Protein AF-A0A967BF28-F1 (afdb_monomer_lite)

Foldseek 3Di:
DDDDDDDPVVVVVVVVVVVLLVLLVVLLCLLQVVVVPCVPDDPVQVVCLQVFHHPDDPVVQVVRQVSQVVVPWHRFTGHDPTDGDPSSVVSSVCVVVVVVVVSVVSSVVVVVVVVVVVVVVVVVLVVVPDPVVLLVVLVVQLVDPPDDPPPDDSLDLLNSLLSNVVVLCVSPVDDDCVVVSLVNSCVSPPDDDPVVSVVSNVSSVVVCCVVPPD

Radius of gyration: 28.31 Å; chains: 1; bounding box: 73×54×74 Å

Organism: NCBI:txid2716691

pLDDT: mean 85.46, std 13.04, range [39.09, 97.5]

Sequence (214 aa):
MEKNEKPKASASRKGEGEALQHLGRELHAALFPEEYDHVYDSVSEAKDRQRGINPMKAEHVEKTNTLRAQLGFTPFNVGPDAHNDDTYGWVKEKLRQGEEAELREIMAIRAHEALEAEHRREQARQQLQTPSWLDQKIDDMLLGEKFIYRGQGRSDPQVIAFRILGELFNVNRSGDNEPEFFRQIRRLLPGRSEAEYQALHRHAMNEWMEVYGY

Secondary structure (DSSP, 8-state):
-------THHHHHHHHHHHHHHHHHHHHHHH-GGGTGGGG--HHHHHHHHTT---S-HHHHHHHHHHHHHTTPPPP--STT-----HHHHHHHHHHTTTHHHHHHHHHHHHHHHHHHHHHHHHHHHHH--HHHHHHHHHHHHHSSS---TT--TT-HHHHHHHHHHHHHHH-SSS--HHHHHHHHHHHSTT--HHHHHHHHHHHHHHHHHHH--

Structure (mmCIF, N/CA/C/O backbone):
data_AF-A0A967BF28-F1
#
_entry.id   AF-A0A967BF28-F1
#
loop_
_atom_site.group_PDB
_atom_site.id
_atom_site.type_symbol
_atom_site.label_atom_id
_atom_site.label_alt_id
_atom_site.label_comp_id
_atom_site.label_asym_id
_atom_site.label_entity_id
_atom_site.label_seq_id
_atom_site.pdbx_PDB_ins_code
_atom_site.Cartn_x
_atom_site.Cartn_y
_atom_site.Cartn_z
_atom_site.occupancy
_atom_site.B_iso_or_equiv
_atom_site.auth_seq_id
_atom_site.auth_comp_id
_atom_site.auth_asym_id
_atom_site.auth_atom_id
_atom_site.pdbx_PDB_model_num
ATOM 1 N N . MET A 1 1 ? -43.948 39.807 37.458 1.00 39.09 1 MET A N 1
ATOM 2 C CA . MET A 1 1 ? -43.120 39.501 36.271 1.00 39.09 1 MET A CA 1
ATOM 3 C C . MET A 1 1 ? -41.991 38.587 36.723 1.00 39.09 1 MET A C 1
ATOM 5 O O . MET A 1 1 ? -40.969 39.077 37.182 1.00 39.09 1 MET A O 1
ATOM 9 N N . GLU A 1 2 ? -42.208 37.274 36.679 1.00 40.38 2 GLU A N 1
ATOM 10 C CA . GLU A 1 2 ? -41.143 36.285 36.885 1.00 40.38 2 GLU A CA 1
ATOM 11 C C . GLU A 1 2 ? -40.304 36.204 35.609 1.00 40.38 2 GLU A C 1
ATOM 13 O O . GLU A 1 2 ? -40.810 35.865 34.539 1.00 40.38 2 GLU A O 1
ATOM 18 N N . LYS A 1 3 ? -39.024 36.573 35.703 1.00 44.88 3 LYS A N 1
ATOM 19 C CA . LYS A 1 3 ? -38.059 36.334 34.632 1.00 44.88 3 LYS A CA 1
ATOM 20 C C . LYS A 1 3 ? -37.592 34.887 34.734 1.00 44.88 3 LYS A C 1
ATOM 22 O O . LYS A 1 3 ? -36.900 34.507 35.671 1.00 44.88 3 LYS A O 1
ATOM 27 N N . ASN A 1 4 ? -38.025 34.105 33.757 1.00 44.50 4 ASN A N 1
ATOM 28 C CA . ASN A 1 4 ? -37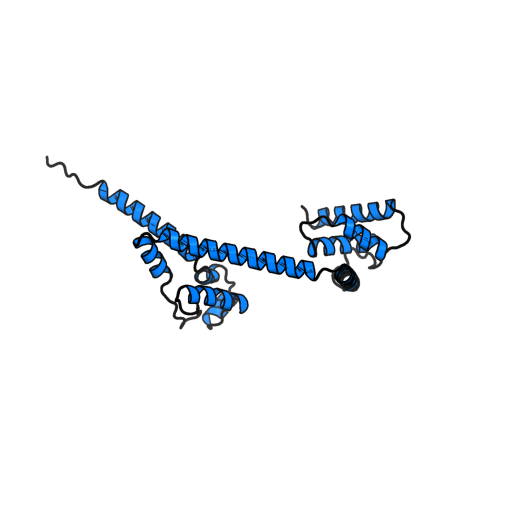.686 32.707 33.567 1.00 44.50 4 ASN A CA 1
ATOM 29 C C . ASN A 1 4 ? -36.253 32.621 33.006 1.00 44.50 4 ASN A C 1
ATOM 31 O O . ASN A 1 4 ? -36.037 32.813 31.811 1.00 44.50 4 ASN A O 1
ATOM 35 N N . GLU A 1 5 ? -35.259 32.387 33.862 1.00 59.88 5 GLU A N 1
ATOM 36 C CA . GLU A 1 5 ? -33.888 32.083 33.439 1.00 59.88 5 GLU A CA 1
ATOM 37 C C . GLU A 1 5 ? -33.630 30.574 33.516 1.00 59.88 5 GLU A C 1
ATOM 39 O O . GLU A 1 5 ? -33.524 30.012 34.602 1.00 59.88 5 GLU A O 1
ATOM 44 N N . LYS A 1 6 ? -33.485 29.922 32.352 1.00 56.72 6 LYS A N 1
ATOM 45 C CA . LYS A 1 6 ? -32.733 28.667 32.129 1.00 56.72 6 LYS A CA 1
ATOM 46 C C . LYS A 1 6 ? -32.494 28.469 30.613 1.00 56.72 6 LYS A C 1
ATOM 48 O O . LYS A 1 6 ? -33.384 28.797 29.838 1.00 56.72 6 LYS A O 1
ATOM 53 N N . PRO A 1 7 ? -31.420 27.779 30.162 1.00 53.44 7 PRO A N 1
ATOM 54 C CA . PRO A 1 7 ? -30.041 27.804 30.666 1.00 53.44 7 PRO A CA 1
ATOM 55 C C . PRO A 1 7 ? -28.965 27.783 29.539 1.00 53.44 7 PRO A C 1
ATOM 57 O O . PRO A 1 7 ? -28.967 26.910 28.667 1.00 53.44 7 PRO A O 1
ATOM 60 N N . LYS A 1 8 ? -27.932 28.636 29.648 1.00 53.00 8 LYS A N 1
ATOM 61 C CA . LYS A 1 8 ? -26.701 28.613 28.812 1.00 53.00 8 LYS A CA 1
ATOM 62 C C . LYS A 1 8 ? -25.903 27.292 28.887 1.00 53.00 8 LYS A C 1
ATOM 64 O O . LYS A 1 8 ? -25.142 26.983 27.980 1.00 53.00 8 LYS A O 1
ATOM 69 N N . ALA A 1 9 ? -26.101 26.488 29.935 1.00 50.19 9 ALA A N 1
ATOM 70 C CA . ALA A 1 9 ? -25.380 25.230 30.166 1.00 50.19 9 ALA A CA 1
ATOM 71 C C . ALA A 1 9 ? -25.768 24.076 29.215 1.00 50.19 9 ALA A C 1
ATOM 73 O O . ALA A 1 9 ? -25.026 23.104 29.095 1.00 50.19 9 ALA A O 1
ATOM 74 N N . SER A 1 10 ? -26.922 24.159 28.542 1.00 50.59 10 SER A N 1
ATOM 75 C CA . SER A 1 10 ? -27.400 23.094 27.643 1.00 50.59 10 SER A CA 1
ATOM 76 C C . SER A 1 10 ? -26.709 23.093 26.271 1.00 50.59 10 SER A C 1
ATOM 78 O O . SER A 1 10 ? -26.540 22.033 25.677 1.00 50.59 10 SER A O 1
ATOM 80 N N . ALA A 1 11 ? -26.255 24.257 25.793 1.00 55.31 11 ALA A N 1
ATOM 81 C CA . ALA A 1 11 ? -25.610 24.399 24.488 1.00 55.31 11 ALA A CA 1
ATOM 82 C C . ALA A 1 11 ? -24.137 23.939 24.491 1.00 55.31 11 ALA A C 1
ATOM 84 O O . ALA A 1 11 ? -23.718 23.274 23.548 1.00 55.31 11 ALA A O 1
ATOM 85 N N . SER A 1 12 ? -23.378 24.211 25.566 1.00 55.81 12 SER A N 1
ATOM 86 C CA . SER A 1 12 ? -21.971 23.767 25.702 1.00 55.81 12 SER A CA 1
ATOM 87 C C . SER A 1 12 ? -21.855 22.242 25.731 1.00 55.81 12 SER A C 1
ATOM 89 O O . SER A 1 12 ? -21.095 21.657 24.968 1.00 55.81 12 SER A O 1
ATOM 91 N N . ARG A 1 13 ? -22.712 21.581 26.523 1.00 58.28 13 ARG A N 1
ATOM 92 C CA . ARG A 1 13 ? -22.752 20.113 26.624 1.00 58.28 13 ARG A CA 1
ATOM 93 C C . ARG A 1 13 ? -23.133 19.427 25.311 1.00 58.28 13 ARG A C 1
ATOM 95 O O . ARG A 1 13 ? -22.717 18.299 25.070 1.00 58.28 13 ARG A O 1
ATOM 102 N N . LYS A 1 14 ? -23.932 20.093 24.470 1.00 61.41 14 LYS A N 1
ATOM 103 C CA . LYS A 1 14 ? -24.312 19.574 23.153 1.00 61.41 14 LYS A CA 1
ATOM 104 C C . LYS A 1 14 ? -23.136 19.636 22.169 1.00 61.41 14 LYS A C 1
ATOM 106 O O . LYS A 1 14 ? -22.873 18.643 21.503 1.00 61.41 14 LYS A O 1
ATOM 111 N N . GLY A 1 15 ? -22.393 20.746 22.150 1.00 69.69 15 GLY A N 1
ATOM 112 C CA . GLY A 1 15 ? -21.193 20.895 21.314 1.00 69.69 15 GLY A CA 1
ATOM 113 C C . GLY A 1 15 ? -20.053 19.950 21.711 1.00 69.69 15 GLY A C 1
ATOM 114 O O . GLY A 1 15 ? -19.430 19.341 20.846 1.00 69.69 15 GLY A O 1
ATOM 115 N N . GLU A 1 16 ? -19.831 19.751 23.012 1.00 70.81 16 GLU A N 1
ATOM 116 C CA . GLU A 1 16 ? -18.843 18.788 23.528 1.00 70.81 16 GLU A CA 1
ATOM 117 C C . GLU A 1 16 ? -19.197 17.339 23.145 1.00 70.81 16 GLU A C 1
ATOM 119 O O . GLU A 1 16 ? -18.334 16.572 22.719 1.00 70.81 16 GLU A O 1
ATOM 124 N N . GLY A 1 17 ? -20.481 16.970 23.224 1.00 77.25 17 GLY A N 1
ATOM 125 C CA . GLY A 1 17 ? -20.956 15.643 22.826 1.00 77.25 17 GLY A CA 1
ATOM 126 C C . GLY A 1 17 ? -20.884 15.376 21.318 1.00 77.25 17 GLY A C 1
ATOM 127 O O . GLY A 1 17 ? -20.679 14.232 20.910 1.00 77.25 17 GLY A O 1
ATOM 128 N N . GLU A 1 18 ? -21.042 16.402 20.481 1.00 83.75 18 GLU A N 1
ATOM 129 C CA . GLU A 1 18 ? -20.895 16.301 19.021 1.00 83.75 18 GLU A CA 1
ATOM 130 C C . GLU A 1 18 ? -19.418 16.180 18.610 1.00 83.75 18 GLU A C 1
ATOM 132 O O . GLU A 1 18 ? -19.083 15.332 17.780 1.00 83.75 18 GLU A O 1
ATOM 137 N N . ALA A 1 19 ? -18.524 16.944 19.247 1.00 86.19 19 ALA A N 1
ATOM 138 C CA . ALA A 1 19 ? -17.082 16.858 19.013 1.00 86.19 19 ALA A CA 1
ATOM 139 C C . ALA A 1 19 ? -16.516 15.477 19.385 1.00 86.19 19 ALA A C 1
ATOM 141 O O . ALA A 1 19 ? -15.792 14.872 18.594 1.00 86.19 19 ALA A O 1
ATOM 142 N N . LEU A 1 20 ? -16.910 14.932 20.543 1.00 88.31 20 LEU A N 1
ATOM 143 C CA . LEU A 1 20 ? -16.468 13.606 20.987 1.00 88.31 20 LEU A CA 1
ATOM 144 C C . LEU A 1 20 ? -16.961 12.491 20.050 1.00 88.31 20 LEU A C 1
ATOM 146 O O . LEU A 1 20 ? -16.241 11.534 19.778 1.00 88.31 20 LEU A O 1
ATOM 150 N N . GLN A 1 21 ? -18.177 12.625 19.512 1.00 90.06 21 GLN A N 1
ATOM 151 C CA . GLN A 1 21 ? -18.706 11.688 18.519 1.00 90.06 21 GLN A CA 1
ATOM 152 C C . GLN A 1 21 ? -17.948 11.745 17.194 1.00 90.06 21 GLN A C 1
ATOM 154 O O . GLN A 1 21 ? -17.718 10.699 16.585 1.00 90.06 21 GLN A O 1
ATOM 159 N N . HIS A 1 22 ? -17.595 12.946 16.729 1.00 93.44 22 HIS A N 1
ATOM 160 C CA . HIS A 1 22 ? -16.808 13.113 15.510 1.00 93.44 22 HIS A CA 1
ATOM 161 C C . HIS A 1 22 ? -15.426 12.476 15.668 1.00 93.44 22 HIS A C 1
ATOM 163 O O . HIS A 1 22 ? -15.044 11.637 14.855 1.00 93.44 22 HIS A O 1
ATOM 169 N N . LEU A 1 23 ? -14.733 12.795 16.762 1.00 94.31 23 LEU A N 1
ATOM 170 C CA . LEU A 1 23 ? -13.437 12.209 17.093 1.00 94.31 23 LEU A CA 1
ATOM 171 C C . LEU A 1 23 ? -13.510 10.680 17.207 1.00 94.31 23 LEU A C 1
ATOM 173 O O . LEU A 1 23 ? -12.668 9.977 16.660 1.00 94.31 23 LEU A O 1
ATOM 177 N N . GLY A 1 24 ? -14.551 10.148 17.853 1.00 95.81 24 GLY A N 1
ATOM 178 C CA . GLY A 1 24 ? -14.753 8.703 17.946 1.00 95.81 24 GLY A CA 1
ATOM 179 C C . GLY A 1 24 ? -14.885 8.029 16.584 1.00 95.81 24 GLY A C 1
ATOM 180 O O . GLY A 1 24 ? -14.343 6.947 16.393 1.00 95.81 24 GLY A O 1
ATOM 181 N N . ARG A 1 25 ? -15.579 8.653 15.622 1.00 95.00 25 ARG A N 1
ATOM 182 C CA . ARG A 1 25 ? -15.680 8.112 14.255 1.00 95.00 25 ARG A CA 1
ATOM 183 C C . ARG A 1 25 ? -14.339 8.148 13.531 1.00 95.00 25 ARG A C 1
ATOM 185 O O . ARG A 1 25 ? -13.998 7.173 12.873 1.00 95.00 25 ARG A O 1
ATOM 192 N N . GLU A 1 26 ? -13.599 9.243 13.666 1.00 95.62 26 GLU A N 1
ATOM 193 C CA . GLU A 1 26 ? -12.276 9.408 13.058 1.00 95.62 26 GLU A CA 1
ATOM 194 C C . GLU A 1 26 ? -11.298 8.332 13.547 1.00 95.62 26 GLU A C 1
ATOM 196 O O . GLU A 1 26 ? -10.720 7.606 12.741 1.00 95.62 26 GLU A O 1
ATOM 201 N N . LEU A 1 27 ? -11.171 8.175 14.868 1.00 96.19 27 LEU A N 1
ATOM 202 C CA . LEU A 1 27 ? -10.275 7.180 15.458 1.00 96.19 27 LEU A CA 1
ATOM 203 C C . LEU A 1 27 ? -10.715 5.753 15.127 1.00 96.19 27 LEU A C 1
ATOM 205 O O . LEU A 1 27 ? -9.875 4.902 14.852 1.00 96.19 27 LEU A O 1
ATOM 209 N N . HIS A 1 28 ? -12.022 5.491 15.106 1.00 97.12 28 HIS A N 1
ATOM 210 C CA . HIS A 1 28 ? -12.542 4.178 14.747 1.00 97.12 28 HIS A CA 1
ATOM 211 C C . HIS A 1 28 ? -12.221 3.803 13.299 1.00 97.12 28 HIS A C 1
ATOM 213 O O . HIS A 1 28 ? -11.686 2.726 13.059 1.00 97.12 28 HIS A O 1
ATOM 219 N N . ALA A 1 29 ? -12.469 4.707 12.348 1.00 94.44 29 ALA A N 1
ATOM 220 C CA . ALA A 1 29 ? -12.154 4.473 10.942 1.00 94.44 29 ALA A CA 1
ATOM 221 C C . ALA A 1 29 ? -10.652 4.252 10.705 1.00 94.44 29 ALA A C 1
ATOM 223 O O . ALA A 1 29 ? -10.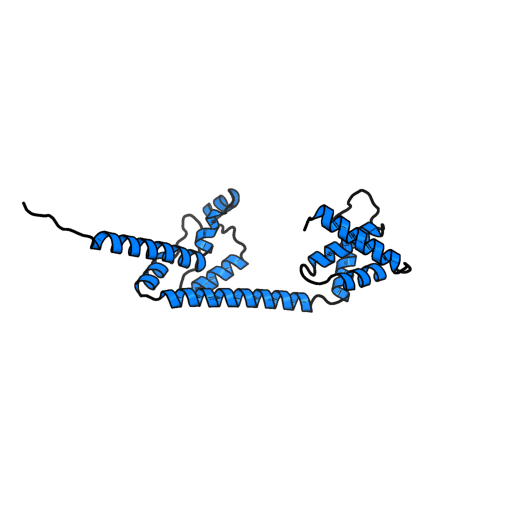275 3.484 9.826 1.00 94.44 29 ALA A O 1
ATOM 224 N N . ALA A 1 30 ? -9.790 4.894 11.498 1.00 93.44 30 ALA A N 1
ATOM 225 C CA . ALA A 1 30 ? -8.349 4.701 11.396 1.00 93.44 30 ALA A CA 1
ATOM 226 C C . ALA A 1 30 ? -7.853 3.396 12.050 1.00 93.44 30 ALA A C 1
ATOM 228 O O . ALA A 1 30 ? -6.892 2.794 11.569 1.00 93.44 30 ALA A O 1
ATOM 229 N N . LEU A 1 31 ? -8.480 2.954 13.145 1.00 95.31 31 LEU A N 1
ATOM 230 C CA . LEU A 1 31 ? -8.101 1.735 13.872 1.00 95.31 31 LEU A CA 1
ATOM 231 C C . LEU A 1 31 ? -8.679 0.454 13.257 1.00 95.31 31 LEU A C 1
ATOM 233 O O . LEU A 1 31 ? -8.020 -0.587 13.343 1.00 95.31 31 LEU A O 1
ATOM 237 N N . PHE A 1 32 ? -9.865 0.550 12.651 1.00 95.44 32 PHE A N 1
ATOM 238 C CA . PHE A 1 32 ? -10.630 -0.552 12.057 1.00 95.44 32 PHE A CA 1
ATOM 239 C C . PHE A 1 32 ? -11.117 -0.190 10.638 1.00 95.44 32 PHE A C 1
ATOM 241 O O . PHE A 1 32 ? -12.326 -0.122 10.386 1.00 95.44 32 PHE A O 1
ATOM 248 N N . PRO A 1 33 ? -10.200 0.110 9.696 1.00 92.31 33 PRO A N 1
ATOM 249 C CA . PRO A 1 33 ? -10.569 0.523 8.341 1.00 92.31 33 PRO A CA 1
ATOM 250 C C . PRO A 1 33 ? -11.390 -0.537 7.591 1.00 92.31 33 PRO A C 1
ATOM 252 O O . PRO A 1 33 ? -12.256 -0.188 6.790 1.00 92.31 33 PRO A O 1
ATOM 255 N N . GLU A 1 34 ? -11.192 -1.820 7.903 1.00 91.56 34 GLU A N 1
ATOM 256 C CA . GLU A 1 34 ? -11.864 -2.948 7.256 1.00 91.56 34 GLU A CA 1
ATOM 257 C C . GLU A 1 34 ? -13.388 -2.931 7.390 1.00 91.56 34 GLU A C 1
ATOM 259 O O . GLU A 1 34 ? -14.108 -3.451 6.535 1.00 91.56 34 GLU A O 1
ATOM 264 N N . GLU A 1 35 ? -13.899 -2.303 8.451 1.00 92.69 35 GLU A N 1
ATOM 265 C CA . GLU A 1 35 ? -15.336 -2.202 8.698 1.00 92.69 35 GLU A CA 1
ATOM 266 C C . GLU A 1 35 ? -16.010 -1.223 7.722 1.00 92.69 35 GLU A C 1
ATOM 268 O O . GLU A 1 35 ? -17.230 -1.248 7.542 1.00 92.69 35 GLU A O 1
ATOM 273 N N . TYR A 1 36 ? -15.213 -0.413 7.021 1.00 90.75 36 TYR A N 1
ATOM 274 C CA . TYR A 1 36 ? -15.654 0.594 6.059 1.00 90.75 36 TYR A CA 1
ATOM 275 C C . TYR A 1 36 ? -15.296 0.259 4.607 1.00 90.75 36 TYR A C 1
ATOM 277 O O . TYR A 1 36 ? -15.781 0.939 3.705 1.00 90.75 36 TYR A O 1
ATOM 285 N N . ASP A 1 37 ? -14.524 -0.800 4.346 1.00 85.06 37 ASP A N 1
ATOM 286 C CA . ASP A 1 37 ? -14.080 -1.149 2.986 1.00 85.06 37 ASP A CA 1
ATOM 287 C C . ASP A 1 37 ? -15.243 -1.415 2.020 1.00 85.06 37 ASP A C 1
ATOM 289 O O . ASP A 1 37 ? -15.151 -1.125 0.829 1.00 85.06 37 ASP A O 1
ATOM 293 N N . HIS A 1 38 ? -16.376 -1.893 2.543 1.00 83.38 38 HIS A N 1
ATOM 294 C CA . HIS A 1 38 ? -17.587 -2.149 1.761 1.00 83.38 38 HIS A CA 1
ATOM 295 C C . HIS A 1 38 ? -18.160 -0.896 1.073 1.00 83.38 38 HIS A C 1
ATOM 297 O O . HIS A 1 38 ? -18.940 -1.014 0.130 1.00 83.38 38 HIS A O 1
ATOM 303 N N . VAL A 1 39 ? -17.794 0.309 1.528 1.00 84.38 39 VAL A N 1
ATOM 304 C CA . VAL A 1 39 ? -18.248 1.581 0.940 1.00 84.38 39 VAL A CA 1
ATOM 305 C C . VAL A 1 39 ? -17.773 1.736 -0.509 1.00 84.38 39 VAL A C 1
ATOM 307 O O . VAL A 1 39 ? -18.428 2.415 -1.298 1.00 84.38 39 VAL A O 1
ATOM 310 N N . TYR A 1 40 ? -16.669 1.081 -0.873 1.00 78.75 40 TYR A N 1
ATOM 311 C CA . TYR A 1 40 ? -16.083 1.133 -2.212 1.00 78.75 40 TYR A CA 1
ATOM 312 C C . TYR A 1 40 ? -16.310 -0.142 -3.029 1.00 78.75 40 TYR A C 1
ATOM 314 O O . TYR A 1 40 ? -15.741 -0.275 -4.113 1.00 78.75 40 TYR A O 1
ATOM 322 N N . ASP A 1 41 ? -17.146 -1.061 -2.542 1.00 83.94 41 ASP A N 1
ATOM 323 C CA . ASP A 1 41 ? -17.437 -2.302 -3.249 1.00 83.94 41 ASP A CA 1
ATOM 324 C C . ASP A 1 41 ? -18.137 -2.036 -4.588 1.00 83.94 41 ASP A C 1
ATOM 326 O O . ASP A 1 41 ? -19.124 -1.300 -4.701 1.00 83.94 41 ASP A O 1
ATOM 330 N N . SER A 1 42 ? -17.690 -2.749 -5.613 1.00 88.75 42 SER A N 1
ATOM 331 C CA . SER A 1 42 ? -18.469 -2.963 -6.822 1.00 88.75 42 SER A CA 1
ATOM 332 C C . SER A 1 42 ? -19.710 -3.823 -6.546 1.00 88.75 42 SER A C 1
ATOM 334 O O . SER A 1 42 ? -19.818 -4.550 -5.557 1.00 88.75 42 SER A O 1
ATOM 336 N N . VAL A 1 43 ? -20.651 -3.832 -7.496 1.00 87.75 43 VAL A N 1
ATOM 337 C CA . VAL A 1 43 ? -21.852 -4.687 -7.422 1.00 87.75 43 VAL A CA 1
ATOM 338 C C . VAL A 1 43 ? -21.503 -6.178 -7.292 1.00 87.75 43 VAL A C 1
ATOM 340 O O . VAL A 1 43 ? -22.280 -6.937 -6.714 1.00 87.75 43 VAL A O 1
ATOM 343 N N . SER A 1 44 ? -20.364 -6.617 -7.840 1.00 88.31 44 SER A N 1
ATOM 344 C CA . SER A 1 44 ? -19.915 -8.007 -7.707 1.00 88.31 44 SER A CA 1
ATOM 345 C C . SER A 1 44 ? -19.436 -8.298 -6.288 1.00 88.31 44 SER A C 1
ATOM 347 O O . SER A 1 44 ? -19.897 -9.258 -5.679 1.00 88.31 44 SER A O 1
ATOM 349 N N . GLU A 1 45 ? -18.584 -7.433 -5.739 1.00 88.19 45 GLU A N 1
ATOM 350 C CA . GLU A 1 45 ? -18.015 -7.586 -4.394 1.00 88.19 45 GLU A CA 1
ATOM 351 C C . GLU A 1 45 ? -19.104 -7.552 -3.319 1.00 88.19 45 GLU A C 1
ATOM 353 O O . GLU A 1 45 ? -19.118 -8.396 -2.423 1.00 88.19 45 GLU A O 1
ATOM 358 N N . ALA A 1 46 ? -20.103 -6.679 -3.474 1.00 87.69 46 ALA A N 1
ATOM 359 C CA . ALA A 1 46 ? -21.257 -6.638 -2.581 1.00 87.69 46 ALA A CA 1
ATOM 360 C C . ALA A 1 46 ? -22.051 -7.962 -2.581 1.00 87.69 46 ALA A C 1
ATOM 362 O O . ALA A 1 46 ? -22.503 -8.423 -1.531 1.00 87.69 46 ALA A O 1
ATOM 363 N N . LYS A 1 47 ? -22.215 -8.606 -3.748 1.00 89.12 47 LYS A N 1
ATOM 364 C CA . LYS A 1 47 ? -22.881 -9.918 -3.854 1.00 89.12 47 LYS A CA 1
ATOM 365 C C . LYS A 1 47 ? -22.048 -11.033 -3.237 1.00 89.12 47 LYS A C 1
ATOM 367 O O . LYS A 1 47 ? -22.615 -11.939 -2.629 1.00 89.12 47 LYS A O 1
ATOM 372 N N . ASP A 1 48 ? -20.731 -10.975 -3.389 1.00 89.62 48 ASP A N 1
ATOM 373 C CA . ASP A 1 48 ? -19.826 -11.937 -2.767 1.00 89.62 48 ASP A CA 1
ATOM 374 C C . ASP A 1 48 ? -19.886 -11.815 -1.240 1.00 89.62 48 ASP A C 1
ATOM 376 O O . ASP A 1 48 ? -20.120 -12.823 -0.567 1.00 89.62 48 ASP A O 1
ATOM 380 N N . ARG A 1 49 ? -19.873 -10.594 -0.684 1.00 88.06 49 ARG A N 1
ATOM 381 C CA . ARG A 1 49 ? -20.090 -10.382 0.759 1.00 88.06 49 ARG A CA 1
ATOM 382 C C . ARG A 1 49 ? -21.437 -10.908 1.231 1.00 88.06 49 ARG A C 1
ATOM 384 O O . ARG A 1 49 ? -21.490 -11.549 2.274 1.00 88.06 49 ARG A O 1
ATOM 391 N N . GLN A 1 50 ? -22.518 -10.717 0.469 1.00 86.94 50 GLN A N 1
ATOM 392 C CA . GLN A 1 50 ? -23.834 -11.289 0.804 1.00 86.94 50 GLN A CA 1
ATOM 393 C C . GLN A 1 50 ? -23.833 -12.822 0.870 1.00 86.94 50 GLN A C 1
ATOM 395 O O . GLN A 1 50 ? -24.663 -13.406 1.560 1.00 86.94 50 GLN A O 1
ATOM 400 N N . ARG A 1 51 ? -22.900 -13.481 0.179 1.00 88.00 51 ARG A N 1
ATOM 401 C CA . ARG A 1 51 ? -22.687 -14.934 0.251 1.00 88.00 51 ARG A CA 1
ATOM 402 C C . ARG A 1 51 ? -21.711 -15.342 1.360 1.00 88.00 51 ARG A C 1
ATOM 404 O O . ARG A 1 51 ? -21.368 -16.516 1.444 1.00 88.00 51 ARG A O 1
ATOM 411 N N . GLY A 1 52 ? -21.244 -14.396 2.175 1.00 84.88 52 GLY A N 1
ATOM 412 C CA . GLY A 1 52 ? -20.210 -14.615 3.189 1.00 84.88 52 GLY A CA 1
ATOM 413 C C . GLY A 1 52 ? -18.794 -14.721 2.619 1.00 84.88 52 GLY A C 1
ATOM 414 O O . GLY A 1 52 ? -17.876 -15.130 3.324 1.00 84.88 52 GLY A O 1
ATOM 415 N N . ILE A 1 53 ? -18.594 -14.371 1.345 1.00 84.12 53 ILE A N 1
ATOM 416 C CA . ILE A 1 53 ? -17.281 -14.385 0.699 1.00 84.12 53 ILE A CA 1
ATOM 417 C C . ILE A 1 53 ? -16.658 -13.005 0.881 1.00 84.12 53 ILE A C 1
ATOM 419 O O . ILE A 1 53 ? -17.208 -12.000 0.436 1.00 84.12 53 ILE A O 1
ATOM 423 N N . ASN A 1 54 ? -15.501 -12.948 1.536 1.00 82.88 54 ASN A N 1
ATOM 424 C CA . ASN A 1 54 ? -14.758 -11.705 1.673 1.00 82.88 54 ASN A CA 1
ATOM 425 C C . ASN A 1 54 ? -14.020 -11.393 0.357 1.00 82.88 54 ASN A C 1
ATOM 427 O O . ASN A 1 54 ? -13.134 -12.165 -0.010 1.00 82.88 54 ASN A O 1
ATOM 431 N N . PRO A 1 55 ? -14.358 -10.300 -0.358 1.00 81.81 55 PRO A N 1
ATOM 432 C CA . PRO A 1 55 ? -13.707 -9.948 -1.621 1.00 81.81 55 PRO A CA 1
ATOM 433 C C . PRO A 1 55 ? -12.269 -9.449 -1.420 1.00 81.81 55 PRO A C 1
ATOM 435 O O . PRO A 1 55 ? -11.506 -9.327 -2.379 1.00 81.81 55 PRO A O 1
ATOM 438 N N . MET A 1 56 ? -11.879 -9.160 -0.175 1.00 83.12 56 MET A N 1
ATOM 439 C CA . MET A 1 56 ? -10.533 -8.711 0.147 1.00 83.12 56 MET A CA 1
ATOM 440 C C . MET A 1 56 ? -9.509 -9.827 -0.059 1.00 83.12 56 MET A C 1
ATOM 442 O O . MET A 1 56 ? -9.754 -11.005 0.203 1.00 83.12 56 MET A O 1
ATOM 446 N N . LYS A 1 57 ? -8.303 -9.438 -0.484 1.00 86.94 57 LYS A N 1
ATOM 447 C CA . LYS A 1 57 ? -7.171 -10.363 -0.609 1.00 86.94 57 LYS A CA 1
ATOM 448 C C . LYS A 1 57 ? -6.887 -11.039 0.735 1.00 86.94 57 LYS A C 1
ATOM 450 O O . LYS A 1 57 ? -6.862 -10.365 1.761 1.00 86.94 57 LYS A O 1
ATOM 455 N N . ALA A 1 58 ? -6.582 -12.337 0.714 1.00 88.00 58 ALA A N 1
ATOM 456 C CA . ALA A 1 58 ? -6.315 -13.123 1.923 1.00 88.00 58 ALA A CA 1
ATOM 457 C C . ALA A 1 58 ? -5.234 -12.496 2.825 1.00 88.00 58 ALA A C 1
ATOM 459 O O . ALA A 1 58 ? -5.434 -12.389 4.029 1.00 88.00 58 ALA A O 1
ATOM 460 N N . GLU A 1 59 ? -4.146 -11.989 2.235 1.00 88.00 59 GLU A N 1
ATOM 461 C CA . GLU A 1 59 ? -3.081 -11.282 2.966 1.00 88.00 59 GLU A CA 1
ATOM 462 C C . GLU A 1 59 ? -3.597 -10.048 3.722 1.00 88.00 59 GLU A C 1
ATOM 464 O O . GLU A 1 59 ? -3.148 -9.745 4.826 1.00 88.00 59 GLU A O 1
ATOM 469 N N . HIS A 1 60 ? -4.546 -9.320 3.126 1.00 87.19 60 HIS A N 1
ATOM 470 C CA . HIS A 1 60 ? -5.148 -8.153 3.759 1.00 87.19 60 HIS A CA 1
ATOM 471 C C . HIS A 1 60 ? -6.045 -8.575 4.929 1.00 87.19 60 HIS A C 1
ATOM 473 O O . HIS A 1 60 ? -5.933 -8.012 6.014 1.00 87.19 60 HIS A O 1
ATOM 479 N N . VAL A 1 61 ? -6.860 -9.618 4.742 1.00 89.69 61 VAL A N 1
ATOM 480 C CA . VAL A 1 61 ? -7.706 -10.194 5.802 1.00 89.69 61 VAL A CA 1
ATOM 481 C C . VAL A 1 61 ? -6.864 -10.674 6.987 1.00 89.69 61 VAL A C 1
ATOM 483 O O . VAL A 1 61 ? -7.172 -10.356 8.132 1.00 89.69 61 VAL A O 1
ATOM 486 N N . GLU A 1 62 ? -5.780 -11.405 6.729 1.00 92.25 62 GLU A N 1
ATOM 487 C CA . GLU A 1 62 ? -4.872 -11.904 7.767 1.00 92.25 62 GLU A CA 1
ATOM 488 C C . GLU A 1 62 ? -4.198 -10.762 8.533 1.00 92.25 62 GLU A C 1
ATOM 490 O O . GLU A 1 62 ? -4.185 -10.764 9.769 1.00 92.25 62 GLU A O 1
ATOM 495 N N . LYS A 1 63 ? -3.695 -9.751 7.810 1.00 91.19 63 LYS A N 1
ATOM 496 C CA . LYS A 1 63 ? -3.097 -8.557 8.416 1.00 91.19 63 LYS A CA 1
ATOM 497 C C . LYS A 1 63 ? -4.086 -7.886 9.363 1.00 91.19 63 LYS A C 1
ATOM 499 O O . LYS A 1 63 ? -3.759 -7.644 10.521 1.00 91.19 63 LYS A O 1
ATOM 504 N N . THR A 1 64 ? -5.294 -7.614 8.890 1.00 91.88 64 THR A N 1
ATOM 505 C CA . THR A 1 64 ? -6.321 -6.946 9.685 1.00 91.88 64 THR A CA 1
ATOM 506 C C . THR A 1 64 ? -6.740 -7.778 10.895 1.00 91.88 64 THR A C 1
ATOM 508 O O . THR A 1 64 ? -6.799 -7.260 12.007 1.00 91.88 64 THR A O 1
ATOM 511 N N . ASN A 1 65 ? -6.939 -9.086 10.733 1.00 94.38 65 ASN A N 1
ATOM 512 C CA . ASN A 1 65 ? -7.284 -9.967 11.850 1.00 94.38 65 ASN A CA 1
ATOM 513 C C . ASN A 1 65 ? -6.173 -10.044 12.902 1.00 94.38 65 ASN A C 1
ATOM 515 O O . ASN A 1 65 ? -6.462 -10.110 14.094 1.00 94.38 65 ASN A O 1
ATOM 519 N N . THR A 1 66 ? -4.909 -9.966 12.485 1.00 94.44 66 THR A N 1
ATOM 520 C CA . THR A 1 66 ? -3.773 -9.862 13.411 1.00 94.44 66 THR A CA 1
ATOM 521 C C . THR A 1 66 ? -3.845 -8.570 14.225 1.00 94.44 66 THR A C 1
ATOM 523 O O . THR A 1 66 ? -3.687 -8.599 15.444 1.00 94.44 66 THR A O 1
ATOM 526 N N . LEU A 1 67 ? -4.146 -7.440 13.576 1.00 94.00 67 LEU A N 1
ATOM 527 C CA . LEU A 1 67 ? -4.310 -6.147 14.248 1.00 94.00 67 LEU A CA 1
ATOM 528 C C . LEU A 1 67 ? -5.491 -6.147 15.231 1.00 94.00 67 LEU A C 1
ATOM 530 O O . LEU A 1 67 ? -5.386 -5.573 16.316 1.00 94.00 67 LEU A O 1
ATOM 534 N N . ARG A 1 68 ? -6.600 -6.809 14.884 1.00 96.25 68 ARG A N 1
ATOM 535 C CA . ARG A 1 68 ? -7.751 -7.010 15.779 1.00 96.25 68 ARG A CA 1
ATOM 536 C C . ARG A 1 68 ? -7.376 -7.862 16.989 1.00 96.25 68 ARG A C 1
ATOM 538 O O . ARG A 1 68 ? -7.650 -7.462 18.118 1.00 96.25 68 ARG A O 1
ATOM 545 N N . ALA A 1 69 ? -6.670 -8.970 16.773 1.00 96.31 69 ALA A N 1
ATOM 546 C CA . ALA A 1 69 ? -6.228 -9.865 17.838 1.00 96.31 69 ALA A CA 1
ATOM 547 C C . ALA A 1 69 ? -5.270 -9.184 18.833 1.00 96.31 69 ALA A C 1
ATOM 549 O O . ALA A 1 69 ? -5.384 -9.410 20.035 1.00 96.31 69 ALA A O 1
ATOM 550 N N . GLN A 1 70 ? -4.379 -8.302 18.363 1.00 94.94 70 GLN A N 1
ATOM 551 C CA . GLN A 1 70 ? -3.510 -7.489 19.233 1.00 94.94 70 GLN A CA 1
ATOM 552 C C . GLN A 1 70 ? -4.299 -6.589 20.195 1.00 94.94 70 GLN A C 1
ATOM 554 O O . GLN A 1 70 ? -3.825 -6.297 21.289 1.00 94.94 70 GLN A O 1
ATOM 559 N N . LEU A 1 71 ? -5.500 -6.164 19.795 1.00 95.12 71 LEU A N 1
ATOM 560 C CA . LEU A 1 71 ? -6.418 -5.372 20.615 1.00 95.12 71 LEU A CA 1
ATOM 561 C C . LEU A 1 71 ? -7.443 -6.235 21.377 1.00 95.12 71 LEU A C 1
ATOM 563 O O . LEU A 1 71 ? -8.289 -5.693 22.082 1.00 95.12 71 LEU A O 1
ATOM 567 N N . GLY A 1 72 ? -7.371 -7.565 21.253 1.00 96.56 72 GLY A N 1
ATOM 568 C CA . GLY A 1 72 ? -8.272 -8.507 21.922 1.00 96.56 72 GLY A CA 1
ATOM 569 C C . GLY A 1 72 ? -9.602 -8.764 21.205 1.00 96.56 72 GLY A C 1
ATOM 570 O O . GLY A 1 72 ? -10.501 -9.336 21.816 1.00 96.56 72 GLY A O 1
ATOM 571 N N . PHE A 1 73 ? -9.737 -8.371 19.936 1.00 97.44 73 PHE A N 1
ATOM 572 C CA . PHE A 1 73 ? -10.946 -8.595 19.139 1.00 97.44 73 PHE A CA 1
ATOM 573 C C . PHE A 1 73 ? -10.890 -9.886 18.321 1.00 97.44 73 PHE A C 1
ATOM 575 O O . PHE A 1 73 ? -9.827 -10.369 17.922 1.00 97.44 73 PHE A O 1
ATOM 582 N N . THR A 1 74 ? -12.072 -10.415 18.030 1.00 95.75 74 THR A N 1
ATOM 583 C CA . THR A 1 74 ? -12.283 -11.533 17.116 1.00 95.75 74 THR A CA 1
ATOM 584 C C . THR A 1 74 ? -12.012 -11.132 15.658 1.00 95.75 74 THR A C 1
ATOM 586 O O . THR A 1 74 ? -12.068 -9.942 15.312 1.00 95.75 74 THR A O 1
ATOM 589 N N . PRO A 1 75 ? -11.691 -12.108 14.783 1.00 94.44 75 PRO A N 1
ATOM 590 C CA . PRO A 1 75 ? -11.528 -11.872 13.351 1.00 94.44 75 PRO A CA 1
ATOM 591 C C . PRO A 1 75 ? -12.748 -11.197 12.718 1.00 94.44 75 PRO A C 1
ATOM 593 O O . PRO A 1 75 ? -13.884 -11.523 13.055 1.00 94.44 75 PRO A O 1
ATOM 596 N N . PHE A 1 76 ? -12.506 -10.303 11.760 1.00 92.31 76 PHE A N 1
ATOM 597 C CA . PHE A 1 76 ? -13.568 -9.633 11.021 1.00 92.31 76 PHE A CA 1
ATOM 598 C C . PHE A 1 76 ? -14.228 -10.592 10.024 1.00 92.31 76 PHE A C 1
ATOM 600 O O . PHE A 1 76 ? -13.572 -11.142 9.132 1.00 92.31 76 PHE A O 1
ATOM 607 N N . ASN A 1 77 ? -15.540 -10.761 10.160 1.00 90.12 77 ASN A N 1
ATOM 608 C CA . ASN A 1 77 ? -16.372 -11.602 9.309 1.00 90.12 77 ASN A CA 1
ATOM 609 C C . ASN A 1 77 ? -17.331 -10.753 8.466 1.00 90.12 77 ASN A C 1
ATOM 611 O O . ASN A 1 77 ? -17.789 -9.689 8.886 1.00 90.12 77 ASN A O 1
ATOM 615 N N . VAL A 1 78 ? -17.674 -11.256 7.278 1.00 88.25 78 VAL A N 1
ATOM 616 C CA . VAL A 1 78 ? -18.634 -10.629 6.356 1.00 88.25 78 VAL A CA 1
ATOM 617 C C . VAL A 1 78 ? -19.788 -11.579 6.054 1.00 88.25 78 VAL A C 1
ATOM 619 O O . VAL A 1 78 ? -19.621 -12.796 6.090 1.00 88.25 78 VAL A O 1
ATOM 622 N N . GLY A 1 79 ? -20.951 -11.019 5.727 1.00 86.19 79 GLY A N 1
ATOM 623 C CA . GLY A 1 79 ? -22.139 -11.778 5.341 1.00 86.19 79 GLY A CA 1
ATOM 624 C C . GLY A 1 79 ? -23.295 -11.684 6.334 1.00 86.19 79 GLY A C 1
ATOM 625 O O . GLY A 1 79 ? -23.185 -11.011 7.357 1.00 86.19 79 GLY A O 1
ATOM 626 N N . PRO A 1 80 ? -24.432 -12.318 6.008 1.00 81.62 80 PRO A N 1
ATOM 627 C CA . PRO A 1 80 ? -25.678 -12.172 6.761 1.00 81.62 80 PRO A CA 1
ATOM 628 C C . PRO A 1 80 ? -25.595 -12.726 8.188 1.00 81.62 80 PRO A C 1
ATOM 630 O O . PRO A 1 80 ? -26.220 -12.168 9.084 1.00 81.62 80 PRO A O 1
ATOM 633 N N . ASP A 1 81 ? -24.785 -13.765 8.401 1.00 85.50 81 ASP A N 1
ATOM 634 C CA . ASP A 1 81 ? -24.581 -14.402 9.709 1.00 85.50 81 ASP A CA 1
ATOM 635 C C . ASP A 1 81 ? -23.281 -13.941 10.393 1.00 85.50 81 ASP A C 1
ATOM 637 O O . ASP A 1 81 ? -22.828 -14.547 11.367 1.00 85.50 81 ASP A O 1
ATOM 641 N N . ALA A 1 82 ? -22.641 -12.886 9.874 1.00 86.62 82 ALA A N 1
ATOM 642 C CA . ALA A 1 82 ? -21.410 -12.370 10.449 1.00 86.62 82 ALA A CA 1
ATOM 643 C C . ALA A 1 82 ? -21.674 -11.733 11.816 1.00 86.62 82 ALA A C 1
ATOM 645 O O . ALA A 1 82 ? -22.489 -10.820 11.957 1.00 86.62 82 ALA A O 1
ATOM 646 N N . HIS A 1 83 ? -20.927 -12.191 12.816 1.00 89.69 83 HIS A N 1
ATOM 647 C CA . HIS A 1 83 ? -20.868 -11.570 14.128 1.00 89.69 83 HIS A CA 1
ATOM 648 C C . HIS A 1 83 ? -19.489 -10.938 14.309 1.00 89.69 83 HIS A C 1
ATOM 650 O O . HIS A 1 83 ? -18.475 -11.623 14.169 1.00 89.69 83 HIS A O 1
ATOM 656 N N . ASN A 1 84 ? -19.473 -9.636 14.590 1.00 92.56 84 ASN A N 1
ATOM 657 C CA . ASN A 1 84 ? -18.273 -8.848 14.845 1.00 92.56 84 ASN A CA 1
ATOM 658 C C . ASN A 1 84 ? -18.432 -8.125 16.187 1.00 92.56 84 ASN A C 1
ATOM 660 O O . ASN A 1 84 ? -19.548 -7.768 16.574 1.00 92.56 84 ASN A O 1
ATOM 664 N N . ASP A 1 85 ? -17.317 -7.908 16.880 1.00 95.88 85 ASP A N 1
ATOM 665 C CA . ASP A 1 85 ? -17.293 -7.167 18.142 1.00 95.88 85 ASP A CA 1
ATOM 666 C C . ASP A 1 85 ? -17.671 -5.686 17.964 1.00 95.88 85 ASP A C 1
ATOM 668 O O . ASP A 1 85 ? -17.439 -5.103 16.906 1.00 95.88 85 ASP A O 1
ATOM 672 N N . ASP A 1 86 ? -18.190 -5.054 19.025 1.00 96.00 86 ASP A N 1
ATOM 673 C CA . ASP A 1 86 ? -18.498 -3.612 19.057 1.00 96.00 86 ASP A CA 1
ATOM 674 C C . ASP A 1 86 ? -17.230 -2.763 19.275 1.00 96.00 86 ASP A C 1
ATOM 676 O O . ASP A 1 86 ? -16.995 -2.160 20.329 1.00 96.00 86 ASP A O 1
ATOM 680 N N . THR A 1 87 ? -16.386 -2.731 18.250 1.00 97.25 87 THR A N 1
ATOM 681 C CA . THR A 1 87 ? -15.150 -1.938 18.153 1.00 97.25 87 THR A CA 1
ATOM 682 C C . THR A 1 87 ? -15.414 -0.439 18.295 1.00 97.25 87 THR A C 1
ATOM 684 O O . THR A 1 87 ? -14.667 0.263 18.984 1.00 97.25 87 THR A O 1
ATOM 687 N N . TYR A 1 88 ? -16.520 0.072 17.745 1.00 96.75 88 TYR A N 1
ATOM 688 C CA . TYR A 1 88 ? -16.906 1.476 17.912 1.00 96.75 88 TYR A CA 1
ATOM 689 C C . TYR A 1 88 ? -17.319 1.801 19.352 1.00 96.75 88 TYR A C 1
ATOM 691 O O . TYR A 1 88 ? -16.971 2.862 19.882 1.00 96.75 88 TYR A O 1
ATOM 699 N N . GLY A 1 89 ? -18.043 0.895 20.012 1.00 96.25 89 GLY A N 1
ATOM 700 C CA . GLY A 1 89 ? -18.329 0.957 21.443 1.00 96.25 89 GLY A CA 1
ATOM 701 C C . GLY A 1 89 ? -17.057 1.047 22.277 1.00 96.25 89 GLY A C 1
ATOM 702 O O . GLY A 1 89 ? -16.947 1.935 23.125 1.00 96.25 89 GLY A O 1
ATOM 703 N N . TRP A 1 90 ? -16.070 0.203 21.971 1.00 97.50 90 TRP A N 1
ATOM 704 C CA . TRP A 1 90 ? -14.764 0.221 22.626 1.00 97.50 90 TRP A CA 1
ATOM 705 C C . TRP A 1 90 ? -14.029 1.559 22.444 1.00 97.50 90 TRP A C 1
ATOM 707 O O . TRP A 1 90 ? -13.593 2.145 23.435 1.00 97.50 90 TRP A O 1
ATOM 717 N N . VAL A 1 91 ? -13.973 2.111 21.223 1.00 97.06 91 VAL A N 1
ATOM 718 C CA . VAL A 1 91 ? -13.350 3.429 20.971 1.00 97.06 91 VAL A CA 1
ATOM 719 C C . VAL A 1 91 ? -14.042 4.536 21.770 1.00 97.06 91 VAL A C 1
ATOM 721 O O . VAL A 1 91 ? -13.380 5.369 22.391 1.00 97.06 91 VAL A O 1
ATOM 724 N N . LYS A 1 92 ? -15.380 4.556 21.790 1.00 96.31 92 LYS A N 1
ATOM 725 C CA . LYS A 1 92 ? -16.136 5.554 22.564 1.00 96.31 92 LYS A CA 1
ATOM 726 C C . LYS A 1 92 ? -15.863 5.448 24.059 1.00 96.31 92 LYS A C 1
ATOM 728 O O . LYS A 1 92 ? -15.777 6.476 24.726 1.00 96.31 92 LYS A O 1
ATOM 733 N N . GLU A 1 93 ? -15.750 4.234 24.585 1.00 96.06 93 GLU A N 1
ATOM 734 C CA . GLU A 1 93 ? -15.473 4.020 26.002 1.00 96.06 93 GLU A CA 1
ATOM 735 C C . GLU A 1 93 ? -14.061 4.486 26.371 1.00 96.06 93 GLU A C 1
ATOM 737 O O . GLU A 1 93 ? -13.909 5.234 27.335 1.00 96.06 93 GLU A O 1
ATOM 742 N N . LYS A 1 94 ? -13.056 4.164 25.548 1.00 96.06 94 LYS A N 1
ATOM 743 C CA . LYS A 1 94 ? -11.684 4.683 25.681 1.00 96.06 94 LYS A CA 1
ATOM 744 C C . LYS A 1 94 ? -11.652 6.216 25.693 1.00 96.06 94 LYS A C 1
ATOM 746 O O . LYS A 1 94 ? -11.059 6.828 26.580 1.00 96.06 94 LYS A O 1
ATOM 751 N N . LEU A 1 95 ? -12.378 6.858 24.775 1.00 95.12 95 LEU A N 1
ATOM 752 C CA . LEU A 1 95 ? -12.514 8.319 24.753 1.00 95.12 95 LEU A CA 1
ATOM 753 C C . LEU A 1 95 ? -13.205 8.873 26.006 1.00 95.12 95 LEU A C 1
ATOM 755 O O . LEU A 1 95 ? -12.779 9.895 26.542 1.00 95.12 95 LEU A O 1
ATOM 759 N N . ARG A 1 96 ? -14.242 8.198 26.514 1.00 93.56 96 ARG A N 1
ATOM 760 C CA . ARG A 1 96 ? -14.930 8.582 27.758 1.00 93.56 96 ARG A CA 1
ATOM 761 C C . ARG A 1 96 ? -14.009 8.488 28.979 1.00 93.56 96 ARG A C 1
ATOM 763 O O . ARG A 1 96 ? -14.183 9.254 29.924 1.00 93.56 96 ARG A O 1
ATOM 770 N N . GLN A 1 97 ? -13.052 7.565 28.954 1.00 95.19 97 GLN A N 1
ATOM 771 C CA . GLN A 1 97 ? -12.032 7.382 29.988 1.00 95.19 97 GLN A CA 1
ATOM 772 C C . GLN A 1 97 ? -10.843 8.351 29.840 1.00 95.19 97 GLN A C 1
ATOM 774 O O . GLN A 1 97 ? -10.006 8.423 30.734 1.00 95.19 97 GLN A O 1
ATOM 779 N N . GLY A 1 98 ? -10.794 9.151 28.767 1.00 94.06 98 GLY A N 1
ATOM 780 C CA . GLY A 1 98 ? -9.702 10.093 28.504 1.00 94.06 98 GLY A CA 1
ATOM 781 C C . GLY A 1 98 ? -8.462 9.446 27.882 1.00 94.06 98 GLY A C 1
ATOM 782 O O . GLY A 1 98 ? -7.401 10.063 27.847 1.00 94.06 98 GLY A O 1
ATOM 783 N N . GLU A 1 99 ? -8.586 8.228 27.356 1.00 96.25 99 GLU A N 1
ATOM 784 C CA . GLU A 1 99 ? -7.484 7.424 26.811 1.00 96.25 99 GLU A CA 1
ATOM 785 C C . GLU A 1 99 ? -7.240 7.700 25.313 1.00 96.25 99 GLU A C 1
ATOM 787 O O . GLU A 1 99 ? -6.759 6.849 24.570 1.00 96.25 99 GLU A O 1
ATOM 792 N N . GLU A 1 100 ? -7.549 8.914 24.839 1.00 95.94 100 GLU A N 1
ATOM 793 C CA . GLU A 1 100 ? -7.310 9.313 23.442 1.00 95.94 100 GLU A CA 1
ATOM 794 C C . GLU A 1 100 ? -5.835 9.146 23.045 1.00 95.94 100 GLU A C 1
ATOM 796 O O . GLU A 1 100 ? -5.533 8.688 21.942 1.00 95.94 100 GLU A O 1
ATOM 801 N N . ALA A 1 101 ? -4.914 9.495 23.947 1.00 96.62 101 ALA A N 1
ATOM 802 C CA . ALA A 1 101 ? -3.480 9.381 23.699 1.00 96.62 101 ALA A CA 1
ATOM 803 C C . ALA A 1 101 ? -3.052 7.929 23.429 1.00 96.62 101 ALA A C 1
ATOM 805 O O . ALA A 1 101 ? -2.236 7.697 22.544 1.00 96.62 101 ALA A O 1
ATOM 806 N N . GLU A 1 102 ? -3.644 6.956 24.128 1.00 96.50 102 GLU A N 1
ATOM 807 C CA . GLU A 1 102 ? -3.380 5.530 23.906 1.00 96.50 102 GLU A CA 1
ATOM 808 C C . GLU A 1 102 ? -3.859 5.091 22.516 1.00 96.50 102 GLU A C 1
ATOM 810 O O . GLU A 1 102 ? -3.125 4.431 21.783 1.00 96.50 102 GLU A O 1
ATOM 815 N N . LEU A 1 103 ? -5.060 5.519 22.107 1.00 97.12 103 LEU A N 1
ATOM 816 C CA . LEU A 1 103 ? -5.593 5.224 20.773 1.00 97.12 103 LEU A CA 1
ATOM 817 C C . LEU A 1 103 ? -4.694 5.785 19.664 1.00 97.12 103 LEU A C 1
ATOM 819 O O . LEU A 1 103 ? -4.409 5.096 18.683 1.00 97.12 103 LEU A O 1
ATOM 823 N N . ARG A 1 104 ? -4.217 7.025 19.827 1.00 96.94 104 ARG A N 1
ATOM 824 C CA . ARG A 1 104 ? -3.301 7.659 18.869 1.00 96.94 104 ARG A CA 1
ATOM 825 C C . ARG A 1 104 ? -1.932 6.989 18.844 1.00 96.94 104 ARG A C 1
ATOM 827 O O . ARG A 1 104 ? -1.359 6.863 17.766 1.00 96.94 104 ARG A O 1
ATOM 834 N N . GLU A 1 105 ? -1.436 6.532 19.987 1.00 97.00 105 GLU A N 1
ATOM 835 C CA . GLU A 1 105 ? -0.174 5.796 20.067 1.00 97.00 105 GLU A CA 1
ATOM 836 C C . GLU A 1 105 ? -0.259 4.469 19.303 1.00 97.00 105 GLU A C 1
ATOM 838 O O . GLU A 1 105 ? 0.608 4.171 18.485 1.00 97.00 105 GLU A O 1
ATOM 843 N N . ILE A 1 106 ? -1.356 3.718 19.463 1.00 96.06 106 ILE A N 1
ATOM 844 C CA . ILE A 1 106 ? -1.605 2.490 18.687 1.00 96.06 106 ILE A CA 1
ATOM 845 C C . ILE A 1 106 ? -1.563 2.785 17.181 1.00 96.06 106 ILE A C 1
ATOM 847 O O . ILE A 1 106 ? -0.941 2.049 16.412 1.00 96.06 106 ILE A O 1
ATOM 851 N N . MET A 1 107 ? -2.206 3.871 16.745 1.00 94.75 107 MET A N 1
ATOM 852 C CA . MET A 1 107 ? -2.194 4.284 15.339 1.00 94.75 107 MET A CA 1
ATOM 853 C C . MET A 1 107 ? -0.786 4.652 14.859 1.00 94.75 107 MET A C 1
ATOM 855 O O . MET A 1 107 ? -0.390 4.247 13.766 1.00 94.75 107 MET A O 1
ATOM 859 N N . ALA A 1 108 ? -0.028 5.395 15.666 1.00 95.50 108 ALA A N 1
ATOM 860 C CA . ALA A 1 108 ? 1.329 5.815 15.337 1.00 95.50 108 ALA A CA 1
ATOM 861 C C . ALA A 1 108 ? 2.279 4.617 15.199 1.00 95.50 108 ALA A C 1
ATOM 863 O O . ALA A 1 108 ? 3.011 4.537 14.212 1.00 95.50 108 ALA A O 1
ATOM 864 N N . ILE A 1 109 ? 2.207 3.652 16.122 1.00 95.00 109 ILE A N 1
ATOM 865 C CA . ILE A 1 109 ? 2.986 2.408 16.066 1.00 95.00 109 ILE A CA 1
ATOM 866 C C . ILE A 1 109 ? 2.669 1.644 14.778 1.00 95.00 109 ILE A C 1
ATOM 868 O O . ILE A 1 109 ? 3.576 1.328 14.012 1.00 95.00 109 ILE A O 1
ATOM 872 N N . ARG A 1 110 ? 1.384 1.422 14.474 1.00 93.75 110 ARG A N 1
ATOM 873 C CA . ARG A 1 110 ? 0.970 0.718 13.246 1.00 93.75 110 ARG A CA 1
ATOM 874 C C . ARG A 1 110 ? 1.439 1.426 11.977 1.00 93.75 110 ARG A C 1
ATOM 876 O O . ARG A 1 110 ? 1.852 0.770 11.021 1.00 93.75 110 ARG A O 1
ATOM 883 N N . ALA A 1 111 ? 1.362 2.757 11.948 1.00 92.50 111 ALA A N 1
ATOM 884 C CA . ALA A 1 111 ? 1.836 3.552 10.820 1.00 92.50 111 ALA A CA 1
ATOM 885 C C . ALA A 1 111 ? 3.357 3.424 10.648 1.00 92.50 111 ALA A C 1
ATOM 887 O O . ALA A 1 111 ? 3.839 3.248 9.529 1.00 92.50 111 ALA A O 1
ATOM 888 N N . HIS A 1 112 ? 4.104 3.451 11.751 1.00 93.62 112 HIS A N 1
ATOM 889 C CA . HIS A 1 112 ? 5.547 3.260 11.741 1.00 93.62 112 HIS A CA 1
ATOM 890 C C . HIS A 1 112 ? 5.937 1.858 11.252 1.00 93.62 112 HIS A C 1
ATOM 892 O O . HIS A 1 112 ? 6.721 1.739 10.314 1.00 93.62 112 HIS A O 1
ATOM 898 N N . GLU A 1 113 ? 5.320 0.801 11.788 1.00 91.56 113 GLU A N 1
ATOM 899 C CA . GLU A 1 113 ? 5.554 -0.583 11.353 1.00 91.56 113 GLU A CA 1
ATOM 900 C C . GLU A 1 113 ? 5.246 -0.789 9.863 1.00 91.56 113 GLU A C 1
ATOM 902 O O . GLU A 1 113 ? 5.961 -1.513 9.163 1.00 91.56 113 GLU A O 1
ATOM 907 N N . ALA A 1 114 ? 4.189 -0.146 9.354 1.00 89.56 114 ALA A N 1
ATOM 908 C CA . ALA A 1 114 ? 3.842 -0.190 7.939 1.00 89.56 114 ALA A CA 1
ATOM 909 C C . ALA A 1 114 ? 4.924 0.466 7.067 1.00 89.56 114 ALA A C 1
ATOM 911 O O . ALA A 1 114 ? 5.327 -0.128 6.063 1.00 89.56 114 ALA A O 1
ATOM 912 N N . LEU A 1 115 ? 5.427 1.635 7.475 1.00 92.00 115 LEU A N 1
ATOM 913 C CA . LEU A 1 115 ? 6.525 2.326 6.796 1.00 92.00 115 LEU A CA 1
ATOM 914 C C . LEU A 1 115 ? 7.819 1.504 6.830 1.00 92.00 115 LEU A C 1
ATOM 916 O O . LEU A 1 115 ? 8.490 1.366 5.811 1.00 92.00 115 LEU A O 1
ATOM 920 N N . GLU A 1 116 ? 8.159 0.895 7.966 1.00 93.69 116 GLU A N 1
ATOM 921 C CA . GLU A 1 116 ? 9.329 0.018 8.070 1.00 93.69 116 GLU A CA 1
ATOM 922 C C . GLU A 1 116 ? 9.189 -1.241 7.208 1.00 93.69 116 GLU A C 1
ATOM 924 O O . GLU A 1 116 ? 10.154 -1.696 6.591 1.00 93.69 116 GLU A O 1
ATOM 929 N N . ALA A 1 117 ? 7.997 -1.838 7.148 1.00 88.44 117 ALA A N 1
ATOM 930 C CA . ALA A 1 117 ? 7.730 -2.978 6.279 1.00 88.44 117 ALA A CA 1
ATOM 931 C C . ALA A 1 117 ? 7.869 -2.604 4.796 1.00 88.44 117 ALA A C 1
ATOM 933 O O . ALA A 1 117 ? 8.451 -3.374 4.031 1.00 88.44 117 ALA A O 1
ATOM 934 N N . GLU A 1 118 ? 7.379 -1.432 4.391 1.00 88.38 118 GLU A N 1
ATOM 935 C CA . GLU A 1 118 ? 7.575 -0.901 3.041 1.00 88.38 118 GLU A CA 1
ATOM 936 C C . GLU A 1 118 ? 9.058 -0.654 2.751 1.00 88.38 118 GLU A C 1
ATOM 938 O O . GLU A 1 118 ? 9.569 -1.133 1.739 1.00 88.38 118 GLU A O 1
ATOM 943 N N . HIS A 1 119 ? 9.779 -0.021 3.678 1.00 88.69 119 HIS A N 1
ATOM 944 C CA . HIS A 1 119 ? 11.209 0.218 3.535 1.00 88.69 119 HIS A CA 1
ATOM 945 C C . HIS A 1 119 ? 12.000 -1.089 3.410 1.00 88.69 119 HIS A C 1
ATOM 947 O O . HIS A 1 119 ? 12.831 -1.219 2.517 1.00 88.69 119 HIS A O 1
ATOM 953 N N . ARG A 1 120 ? 11.701 -2.100 4.238 1.00 88.81 120 ARG A N 1
ATOM 954 C CA . ARG A 1 120 ? 12.322 -3.433 4.144 1.00 88.81 120 ARG A CA 1
ATOM 955 C C . ARG A 1 120 ? 12.027 -4.118 2.815 1.00 88.81 120 ARG A C 1
ATOM 957 O O . ARG A 1 120 ? 12.922 -4.733 2.244 1.00 88.81 120 ARG A O 1
ATOM 964 N N . ARG A 1 121 ? 10.793 -4.025 2.311 1.00 85.00 121 ARG A N 1
ATOM 965 C CA . ARG A 1 121 ? 10.422 -4.577 0.997 1.00 85.00 121 ARG A CA 1
ATOM 966 C C . ARG A 1 121 ? 11.182 -3.889 -0.127 1.00 85.00 121 ARG A C 1
ATOM 968 O O . ARG A 1 121 ? 11.678 -4.569 -1.019 1.00 85.00 121 ARG A O 1
ATOM 975 N N . GLU A 1 122 ? 11.301 -2.569 -0.066 1.00 84.31 122 GLU A N 1
ATOM 976 C CA . GLU A 1 122 ? 12.038 -1.797 -1.062 1.00 84.31 122 GLU A CA 1
ATOM 977 C C . GLU A 1 122 ? 13.545 -2.084 -0.992 1.00 84.31 122 GLU A C 1
ATOM 979 O O . GLU A 1 122 ? 14.164 -2.333 -2.021 1.00 84.31 122 GLU A O 1
ATOM 984 N N . GLN A 1 123 ? 14.129 -2.188 0.203 1.00 82.94 123 GLN A N 1
ATOM 985 C CA . GLN A 1 123 ? 15.518 -2.624 0.375 1.00 82.94 123 GLN A CA 1
ATOM 986 C C . GLN A 1 123 ? 15.749 -4.042 -0.161 1.00 82.94 123 GLN A C 1
ATOM 988 O O . GLN A 1 123 ? 16.713 -4.276 -0.886 1.00 82.94 123 GLN A O 1
ATOM 993 N N . ALA A 1 124 ? 14.868 -4.993 0.160 1.00 79.88 124 ALA A N 1
ATOM 994 C CA . ALA A 1 124 ? 14.963 -6.365 -0.337 1.00 79.88 124 ALA A CA 1
ATOM 995 C C . ALA A 1 124 ? 14.859 -6.412 -1.866 1.00 79.88 124 ALA A C 1
ATOM 997 O O . ALA A 1 124 ? 15.628 -7.110 -2.523 1.00 79.88 124 ALA A O 1
ATOM 998 N N . ARG A 1 125 ? 13.956 -5.616 -2.448 1.00 79.88 125 ARG A N 1
ATOM 999 C CA . ARG A 1 125 ? 13.883 -5.418 -3.894 1.00 79.88 125 ARG A CA 1
ATOM 1000 C C . ARG A 1 125 ? 15.213 -4.892 -4.430 1.00 79.88 125 ARG A C 1
ATOM 1002 O O . ARG A 1 125 ? 15.753 -5.516 -5.333 1.00 79.88 125 ARG A O 1
ATOM 1009 N N . GLN A 1 126 ? 15.763 -3.814 -3.876 1.00 78.56 126 GLN A N 1
ATOM 1010 C CA . GLN A 1 126 ? 17.033 -3.228 -4.328 1.00 78.56 126 GLN A CA 1
ATOM 1011 C C . GLN A 1 126 ? 18.205 -4.215 -4.238 1.00 78.56 126 GLN A C 1
ATOM 1013 O O . GLN A 1 126 ? 19.012 -4.284 -5.159 1.00 78.56 126 GLN A O 1
ATOM 1018 N N . GLN A 1 127 ? 18.269 -5.045 -3.191 1.00 75.06 127 GLN A N 1
ATOM 1019 C CA . GLN A 1 127 ? 19.289 -6.095 -3.063 1.00 75.06 127 GLN A CA 1
ATOM 1020 C C . GLN A 1 127 ? 19.203 -7.155 -4.172 1.00 75.06 127 GLN A C 1
ATOM 1022 O O . GLN A 1 127 ? 20.224 -7.708 -4.577 1.00 75.06 127 GLN A O 1
ATOM 1027 N N . LEU A 1 128 ? 18.001 -7.435 -4.680 1.00 73.50 128 LEU A N 1
ATOM 1028 C CA . LEU A 1 128 ? 17.786 -8.370 -5.786 1.00 73.50 128 LEU A CA 1
ATOM 1029 C C . LEU A 1 128 ? 18.065 -7.737 -7.161 1.00 73.50 128 LEU A C 1
ATOM 1031 O O . LEU A 1 128 ? 18.332 -8.463 -8.122 1.00 73.50 128 LEU A O 1
ATOM 1035 N N . GLN A 1 129 ? 18.047 -6.404 -7.267 1.00 79.50 129 GLN A N 1
ATOM 1036 C CA . GLN A 1 129 ? 18.312 -5.655 -8.501 1.00 79.50 129 GLN A CA 1
ATOM 1037 C C . GLN A 1 129 ? 19.815 -5.555 -8.805 1.00 79.50 129 GLN A C 1
ATOM 1039 O O . GLN A 1 129 ? 20.404 -4.479 -8.869 1.00 79.50 129 GLN A O 1
ATOM 1044 N N . THR A 1 130 ? 20.456 -6.702 -9.013 1.00 83.56 130 THR A N 1
ATOM 1045 C CA . THR A 1 130 ? 21.842 -6.750 -9.500 1.00 83.56 130 THR A CA 1
ATOM 1046 C C . THR A 1 130 ? 21.934 -6.269 -10.960 1.00 83.56 130 THR A C 1
ATOM 1048 O O . THR A 1 130 ? 20.949 -6.377 -11.697 1.00 83.56 130 THR A O 1
ATOM 1051 N N . PRO A 1 131 ? 23.110 -5.816 -11.444 1.00 84.44 131 PRO A N 1
ATOM 1052 C CA . PRO A 1 131 ? 23.282 -5.449 -12.854 1.00 84.44 131 PRO A CA 1
ATOM 1053 C C . PRO A 1 131 ? 22.868 -6.564 -13.826 1.00 84.44 131 PRO A C 1
ATOM 1055 O O . PRO A 1 131 ? 22.211 -6.298 -14.827 1.00 84.44 131 PRO A O 1
ATOM 1058 N N . SER A 1 132 ? 23.168 -7.825 -13.488 1.00 87.19 132 SER A N 1
ATOM 1059 C CA . SER A 1 132 ? 22.772 -8.990 -14.291 1.00 87.19 132 SER A CA 1
ATOM 1060 C C . SER A 1 132 ? 21.261 -9.229 -14.291 1.00 87.19 132 SER A C 1
ATOM 1062 O O . SER A 1 132 ? 20.719 -9.655 -15.307 1.00 87.19 132 SER A O 1
ATOM 1064 N N . TRP A 1 133 ? 20.579 -8.979 -13.169 1.00 88.69 133 TRP A N 1
ATOM 1065 C CA . TRP A 1 133 ? 19.121 -9.074 -13.104 1.00 88.69 133 TRP A CA 1
ATOM 1066 C C . TRP A 1 133 ? 18.467 -8.025 -14.004 1.00 88.69 133 TRP A C 1
ATOM 1068 O O . TRP A 1 133 ? 17.522 -8.337 -14.725 1.00 88.69 133 TRP A O 1
ATOM 1078 N N . LEU A 1 134 ? 18.989 -6.795 -13.990 1.00 88.44 134 LEU A N 1
ATOM 1079 C CA . LEU A 1 134 ? 18.457 -5.712 -14.810 1.00 88.44 134 LEU A CA 1
ATOM 1080 C C . LEU A 1 134 ? 18.714 -5.951 -16.302 1.00 88.44 134 LEU A C 1
ATOM 1082 O O . LEU A 1 134 ? 17.813 -5.735 -17.109 1.00 88.44 134 LEU A O 1
ATOM 1086 N N . ASP A 1 135 ? 19.897 -6.463 -16.652 1.00 91.88 135 ASP A N 1
ATOM 1087 C CA . ASP A 1 135 ? 20.227 -6.876 -18.019 1.00 91.88 135 ASP A CA 1
ATOM 1088 C C . ASP A 1 135 ? 19.230 -7.922 -18.532 1.00 91.88 135 ASP A C 1
ATOM 1090 O O . ASP A 1 135 ? 18.591 -7.703 -19.561 1.00 91.88 135 ASP A O 1
ATOM 1094 N N . GLN A 1 136 ? 19.023 -9.005 -17.771 1.00 90.25 136 GLN A N 1
ATOM 1095 C CA . GLN A 1 136 ? 18.074 -10.060 -18.136 1.00 90.25 136 GLN A CA 1
ATOM 1096 C C . GLN A 1 136 ? 16.646 -9.524 -18.252 1.00 90.25 136 GLN A C 1
ATOM 1098 O O . GLN A 1 136 ? 15.934 -9.845 -19.196 1.00 90.25 136 GLN A O 1
ATOM 1103 N N . LYS A 1 137 ? 16.225 -8.675 -17.313 1.00 89.94 137 LYS A N 1
ATOM 1104 C CA . LYS A 1 137 ? 14.884 -8.094 -17.311 1.00 89.94 137 LYS A CA 1
ATOM 1105 C C . LYS A 1 137 ? 14.629 -7.217 -18.538 1.00 89.94 137 LYS A C 1
ATOM 1107 O O . LYS A 1 137 ? 13.537 -7.262 -19.102 1.00 89.94 137 LYS A O 1
ATOM 1112 N N . ILE A 1 138 ? 15.620 -6.431 -18.955 1.00 90.44 138 ILE A N 1
ATOM 1113 C CA . ILE A 1 138 ? 15.539 -5.627 -20.178 1.00 90.44 138 ILE A CA 1
ATOM 1114 C C . ILE A 1 138 ? 15.517 -6.529 -21.413 1.00 90.44 138 ILE A C 1
ATOM 1116 O O . ILE A 1 138 ? 14.715 -6.282 -22.312 1.00 90.44 138 ILE A O 1
ATOM 1120 N N . ASP A 1 139 ? 16.322 -7.589 -21.444 1.00 91.06 139 ASP A N 1
ATOM 1121 C CA . ASP A 1 139 ? 16.339 -8.541 -22.560 1.00 91.06 139 ASP A CA 1
ATOM 1122 C C . ASP A 1 139 ? 14.986 -9.260 -22.698 1.00 91.06 139 ASP A C 1
ATOM 1124 O O . ASP A 1 139 ? 14.399 -9.275 -23.782 1.00 91.06 139 ASP A O 1
ATOM 1128 N N . ASP A 1 140 ? 14.429 -9.759 -21.591 1.00 89.56 140 ASP A N 1
ATOM 1129 C CA . ASP A 1 140 ? 13.108 -10.395 -21.540 1.00 89.56 140 ASP A CA 1
ATOM 1130 C C . ASP A 1 140 ? 12.000 -9.432 -21.981 1.00 89.56 140 ASP A C 1
ATOM 1132 O O . ASP A 1 140 ? 11.111 -9.796 -22.757 1.00 89.56 140 ASP A O 1
ATOM 1136 N N . MET A 1 141 ? 12.059 -8.179 -21.517 1.00 89.25 141 MET A N 1
ATOM 1137 C CA . MET A 1 141 ? 11.127 -7.131 -21.926 1.00 89.25 141 MET A CA 1
ATOM 1138 C C . MET A 1 141 ? 11.219 -6.893 -23.436 1.00 89.25 141 MET A C 1
ATOM 1140 O O . MET A 1 141 ? 10.187 -6.880 -24.110 1.00 89.25 141 MET A O 1
ATOM 1144 N N . LEU A 1 142 ? 12.429 -6.776 -23.992 1.00 86.81 142 LEU A N 1
ATOM 1145 C CA . LEU A 1 142 ? 12.629 -6.541 -25.421 1.00 86.81 142 LEU A CA 1
ATOM 1146 C C . LEU A 1 142 ? 12.124 -7.706 -26.285 1.00 86.81 142 LEU A C 1
ATOM 1148 O O . LEU A 1 142 ? 11.544 -7.455 -27.347 1.00 86.81 142 LEU A O 1
ATOM 1152 N N . LEU A 1 143 ? 12.275 -8.947 -25.809 1.00 84.38 143 LEU A N 1
ATOM 1153 C CA . LEU A 1 143 ? 11.754 -10.163 -26.445 1.00 84.38 143 LEU A CA 1
ATOM 1154 C C . LEU A 1 143 ? 10.224 -10.285 -26.355 1.00 84.38 143 LEU A C 1
ATOM 1156 O O . LEU A 1 143 ? 9.599 -10.857 -27.252 1.00 84.38 143 LEU A O 1
ATOM 1160 N N . GLY A 1 144 ? 9.619 -9.745 -25.296 1.00 76.25 144 GLY A N 1
ATOM 1161 C CA . GLY A 1 144 ? 8.181 -9.796 -25.060 1.00 76.25 144 GLY A CA 1
ATOM 1162 C C . GLY A 1 144 ? 7.353 -9.080 -26.133 1.00 76.25 144 GLY A C 1
ATOM 1163 O O . GLY A 1 144 ? 7.732 -8.036 -26.662 1.00 76.25 144 GLY A O 1
ATOM 1164 N N . GLU A 1 145 ? 6.162 -9.613 -26.421 1.00 66.06 145 GLU A N 1
ATOM 1165 C CA . GLU A 1 145 ? 5.239 -9.060 -27.430 1.00 66.06 145 GLU A CA 1
ATOM 1166 C C . GLU A 1 145 ? 4.478 -7.808 -26.963 1.00 66.06 145 GLU A C 1
ATOM 1168 O O . GLU A 1 145 ? 3.758 -7.180 -27.741 1.00 66.06 145 GLU A O 1
ATOM 1173 N N . LYS A 1 146 ? 4.627 -7.429 -25.688 1.00 61.72 146 LYS A N 1
ATOM 1174 C CA . LYS A 1 146 ? 3.990 -6.238 -25.124 1.00 61.72 146 LYS A CA 1
ATOM 1175 C C . LYS A 1 146 ? 4.647 -4.976 -25.692 1.00 61.72 146 LYS A C 1
ATOM 1177 O O . LYS A 1 146 ? 5.817 -4.717 -25.421 1.00 61.72 146 LYS A O 1
ATOM 1182 N N . PHE A 1 147 ? 3.829 -4.188 -26.397 1.00 58.50 147 PHE A N 1
ATOM 1183 C CA . PHE A 1 147 ? 4.123 -2.907 -27.057 1.00 58.50 147 PHE A CA 1
ATOM 1184 C C . PHE A 1 147 ? 4.907 -2.996 -28.379 1.00 58.50 147 PHE A C 1
ATOM 1186 O O . PHE A 1 147 ? 6.133 -2.986 -28.408 1.00 58.50 147 PHE A O 1
ATOM 1193 N N . ILE A 1 148 ? 4.167 -2.955 -29.494 1.00 57.22 148 ILE A N 1
ATOM 1194 C CA . ILE A 1 148 ? 4.654 -2.458 -30.788 1.00 57.22 148 ILE A CA 1
ATOM 1195 C C . ILE A 1 148 ? 3.866 -1.175 -31.071 1.00 57.22 148 ILE A C 1
ATOM 1197 O O . ILE A 1 148 ? 2.715 -1.233 -31.498 1.00 57.22 148 ILE A O 1
ATOM 1201 N N . TYR A 1 149 ? 4.449 -0.014 -30.770 1.00 55.41 149 TYR A N 1
ATOM 1202 C CA . TYR A 1 149 ? 3.847 1.281 -31.096 1.00 55.41 149 TYR A CA 1
ATOM 1203 C C . TYR A 1 149 ? 4.306 1.720 -32.500 1.00 55.41 149 TYR A C 1
ATOM 1205 O O . TYR A 1 149 ? 5.459 1.521 -32.872 1.00 55.41 149 TYR A O 1
ATOM 1213 N N . ARG A 1 150 ? 3.386 2.281 -33.297 1.00 54.94 150 ARG A N 1
ATOM 1214 C CA . ARG A 1 150 ? 3.616 2.909 -34.623 1.00 54.94 150 ARG A CA 1
ATOM 1215 C C . ARG A 1 150 ? 4.312 2.081 -35.724 1.00 54.94 150 ARG A C 1
ATOM 1217 O O . ARG A 1 150 ? 4.891 2.661 -36.634 1.00 54.94 150 ARG A O 1
ATOM 1224 N N . GLY A 1 151 ? 4.238 0.750 -35.717 1.00 54.44 151 GLY A N 1
ATOM 1225 C CA . GLY A 1 151 ? 4.703 -0.055 -36.863 1.00 54.44 151 GLY A CA 1
ATOM 1226 C C . GLY A 1 151 ? 6.212 0.024 -37.158 1.00 54.44 151 GLY A C 1
ATOM 1227 O O . GLY A 1 151 ? 6.651 -0.466 -38.197 1.00 54.44 151 GLY A O 1
ATOM 1228 N N . GLN A 1 152 ? 7.005 0.607 -36.253 1.00 61.25 152 GLN A N 1
ATOM 1229 C CA . GLN A 1 152 ? 8.462 0.526 -36.281 1.00 61.25 152 GLN A CA 1
ATOM 1230 C C . GLN A 1 152 ? 8.904 -0.875 -35.845 1.00 61.25 152 GLN A C 1
ATOM 1232 O O . GLN A 1 152 ? 8.298 -1.507 -34.974 1.00 61.25 152 GLN A O 1
ATOM 1237 N N . GLY A 1 153 ? 9.950 -1.389 -36.493 1.00 67.19 153 GLY A N 1
ATOM 1238 C CA . GLY A 1 153 ? 10.477 -2.719 -36.206 1.00 67.19 153 G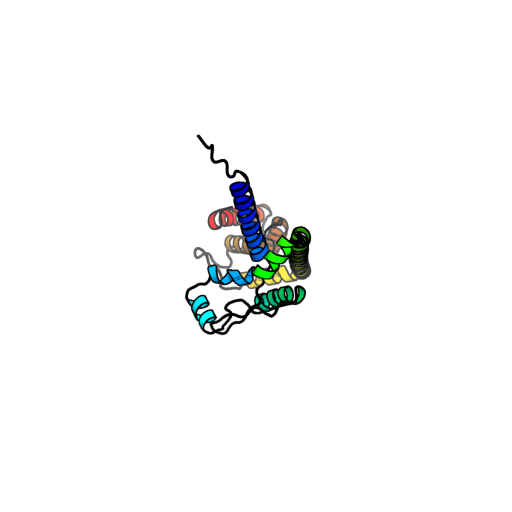LY A CA 1
ATOM 1239 C C . GLY A 1 153 ? 11.017 -2.812 -34.778 1.00 67.19 153 GLY A C 1
ATOM 1240 O O . GLY A 1 153 ? 11.574 -1.855 -34.253 1.00 67.19 153 GLY A O 1
ATOM 1241 N N . ARG A 1 154 ? 10.919 -3.995 -34.159 1.00 70.56 154 ARG A N 1
ATOM 1242 C CA . ARG A 1 154 ? 11.440 -4.260 -32.799 1.00 70.56 154 ARG A CA 1
ATOM 1243 C C . ARG A 1 154 ? 12.944 -3.981 -32.647 1.00 70.56 154 ARG A C 1
ATOM 1245 O O . ARG A 1 154 ? 13.425 -3.822 -31.533 1.00 70.56 154 ARG A O 1
ATOM 1252 N N . SER A 1 155 ? 13.667 -3.936 -33.763 1.00 79.88 155 SER A N 1
ATOM 1253 C CA . SER A 1 155 ? 15.099 -3.645 -33.835 1.00 79.88 155 SER A CA 1
ATOM 1254 C C . SER A 1 155 ? 15.413 -2.163 -34.081 1.00 79.88 155 SER A C 1
ATOM 1256 O O . SER A 1 155 ? 16.585 -1.821 -34.229 1.00 79.88 155 SER A O 1
ATOM 1258 N N . ASP A 1 156 ? 14.401 -1.292 -34.166 1.00 88.38 156 ASP A N 1
ATOM 1259 C CA . ASP A 1 156 ? 14.605 0.146 -34.328 1.00 88.38 156 ASP A CA 1
ATOM 1260 C C . ASP A 1 156 ? 15.280 0.722 -33.064 1.00 88.38 156 ASP A C 1
ATOM 1262 O O . ASP A 1 156 ? 14.744 0.577 -31.959 1.00 88.38 156 ASP A O 1
ATOM 1266 N N . PRO A 1 157 ? 16.446 1.381 -33.196 1.00 91.50 157 PRO A N 1
ATOM 1267 C CA . PRO A 1 157 ? 17.151 2.016 -32.088 1.00 91.50 157 PRO A CA 1
ATOM 1268 C C . PRO A 1 157 ? 16.297 2.952 -31.231 1.00 91.50 157 PRO A C 1
ATOM 1270 O O . PRO A 1 157 ? 16.486 2.998 -30.017 1.00 91.50 157 PRO A O 1
ATOM 1273 N N . GLN A 1 158 ? 15.367 3.691 -31.843 1.00 90.94 158 GLN A N 1
ATOM 1274 C CA . GLN A 1 158 ? 14.480 4.617 -31.136 1.00 90.94 158 GLN A CA 1
ATOM 1275 C C . GLN A 1 158 ? 13.470 3.864 -30.269 1.00 90.94 158 GLN A C 1
ATOM 1277 O O . GLN A 1 158 ? 13.273 4.215 -29.106 1.00 90.94 158 GLN A O 1
ATOM 1282 N N . VAL A 1 159 ? 12.905 2.774 -30.797 1.00 88.31 159 VAL A N 1
ATOM 1283 C CA . VAL A 1 159 ? 11.989 1.895 -30.058 1.00 88.31 159 VAL A CA 1
ATOM 1284 C C . VAL A 1 159 ? 12.716 1.214 -28.902 1.00 88.31 159 VAL A C 1
ATOM 1286 O O . VAL A 1 159 ? 12.202 1.181 -27.786 1.00 88.31 159 VAL A O 1
ATOM 1289 N N . ILE A 1 160 ? 13.929 0.705 -29.137 1.00 90.88 160 ILE A N 1
ATOM 1290 C CA . ILE A 1 160 ? 14.756 0.092 -28.088 1.00 90.88 160 ILE A CA 1
ATOM 1291 C C . ILE A 1 160 ? 15.049 1.111 -26.980 1.00 90.88 160 ILE A C 1
ATOM 1293 O O . ILE A 1 160 ? 14.828 0.812 -25.808 1.00 90.88 160 ILE A O 1
ATOM 1297 N N . ALA A 1 161 ? 15.479 2.325 -27.338 1.00 92.75 161 ALA A N 1
ATOM 1298 C CA . ALA A 1 161 ? 15.741 3.400 -26.384 1.00 92.75 161 ALA A CA 1
ATOM 1299 C C . ALA A 1 161 ? 14.497 3.752 -25.552 1.00 92.75 161 ALA A C 1
ATOM 1301 O O . ALA A 1 161 ? 14.556 3.760 -24.324 1.00 92.75 161 ALA A O 1
ATOM 1302 N N . PHE A 1 162 ? 13.351 3.967 -26.201 1.00 90.19 162 PHE A N 1
ATOM 1303 C CA . PHE A 1 162 ? 12.090 4.255 -25.516 1.00 90.19 162 PHE A CA 1
ATOM 1304 C C . PHE A 1 162 ? 11.701 3.156 -24.515 1.00 90.19 162 PHE A C 1
ATOM 1306 O O . PHE A 1 162 ? 11.296 3.449 -23.387 1.00 90.19 162 PHE A O 1
ATOM 1313 N N . ARG A 1 163 ? 11.858 1.883 -24.902 1.00 88.56 163 ARG A N 1
ATOM 1314 C CA . ARG A 1 163 ? 11.514 0.732 -24.054 1.00 88.56 163 ARG A CA 1
ATOM 1315 C C . ARG A 1 163 ? 12.463 0.565 -22.870 1.00 88.56 163 ARG A C 1
ATOM 1317 O O . ARG A 1 163 ? 11.990 0.309 -21.767 1.00 88.56 163 ARG A O 1
ATOM 1324 N N . ILE A 1 164 ? 13.771 0.746 -23.074 1.00 92.00 164 ILE A N 1
ATOM 1325 C CA . ILE A 1 164 ? 14.757 0.741 -21.982 1.00 92.00 164 ILE A CA 1
ATOM 1326 C C . ILE A 1 164 ? 14.389 1.811 -20.958 1.00 92.00 164 ILE A C 1
ATOM 1328 O O . ILE A 1 164 ? 14.264 1.500 -19.780 1.00 92.00 164 ILE A O 1
ATOM 1332 N N . LEU A 1 165 ? 14.165 3.049 -21.405 1.00 90.69 165 LEU A N 1
ATOM 1333 C CA . LEU A 1 165 ? 13.835 4.155 -20.511 1.00 90.69 165 LEU A CA 1
ATOM 1334 C C . LEU A 1 165 ? 12.558 3.877 -19.704 1.00 90.69 165 LEU A C 1
ATOM 1336 O O . LEU A 1 165 ? 12.526 4.093 -18.495 1.00 90.69 165 LEU A O 1
ATOM 1340 N N . GLY A 1 166 ? 11.536 3.319 -20.353 1.00 88.62 166 GLY A N 1
ATOM 1341 C CA . GLY A 1 166 ? 10.302 2.919 -19.686 1.00 88.62 166 GLY A CA 1
ATOM 1342 C C . GLY A 1 166 ? 10.488 1.850 -18.623 1.00 88.62 166 GLY A C 1
ATOM 1343 O O . GLY A 1 166 ? 9.943 1.953 -17.524 1.00 88.62 166 GLY A O 1
ATOM 1344 N N . GLU A 1 167 ? 11.287 0.829 -18.926 1.00 89.81 167 GLU A N 1
ATOM 1345 C CA . GLU A 1 167 ? 11.571 -0.217 -17.952 1.00 89.81 167 GLU A CA 1
ATOM 1346 C C . GLU A 1 167 ? 12.409 0.312 -16.786 1.00 89.81 167 GLU A C 1
ATOM 1348 O O . GLU A 1 167 ? 12.171 -0.066 -15.641 1.00 89.81 167 GLU A O 1
ATOM 1353 N N . LEU A 1 168 ? 13.319 1.253 -17.040 1.00 89.69 168 LEU A N 1
ATO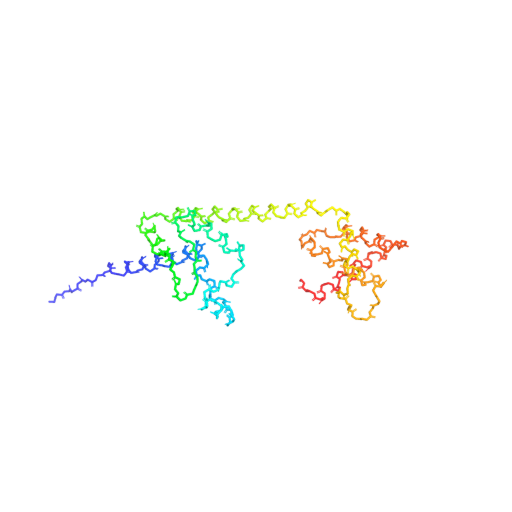M 1354 C CA . LEU A 1 168 ? 14.065 1.930 -15.984 1.00 89.69 168 LEU A CA 1
ATOM 1355 C C . LEU A 1 168 ? 13.154 2.776 -15.095 1.00 89.69 168 LEU A C 1
ATOM 1357 O O . LEU A 1 168 ? 13.274 2.679 -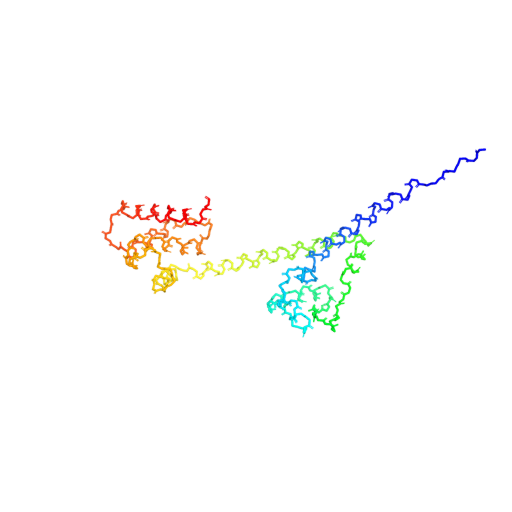13.879 1.00 89.69 168 LEU A O 1
ATOM 1361 N N . PHE A 1 169 ? 12.171 3.496 -15.641 1.00 87.19 169 PHE A N 1
ATOM 1362 C CA . PHE A 1 169 ? 11.167 4.173 -14.812 1.00 87.19 169 PHE A CA 1
ATOM 1363 C C . PHE A 1 169 ? 10.303 3.195 -14.009 1.00 87.19 169 PHE A C 1
ATOM 1365 O O . PHE A 1 169 ? 9.958 3.479 -12.864 1.00 87.19 169 PHE A O 1
ATOM 1372 N N . ASN A 1 170 ? 9.992 2.011 -14.543 1.00 84.44 170 ASN A N 1
ATOM 1373 C CA . ASN A 1 170 ? 9.304 0.973 -13.769 1.00 84.44 170 ASN A CA 1
ATOM 1374 C C . ASN A 1 170 ? 10.171 0.445 -12.614 1.00 84.44 170 ASN A C 1
ATOM 1376 O O . ASN A 1 170 ? 9.675 0.228 -11.504 1.00 84.44 170 ASN A O 1
ATOM 1380 N N . VAL A 1 171 ? 11.460 0.221 -12.876 1.00 83.69 171 VAL A N 1
ATOM 1381 C CA . VAL A 1 171 ? 12.436 -0.350 -11.936 1.00 83.69 171 VAL A CA 1
ATOM 1382 C C . VAL A 1 171 ? 12.917 0.671 -10.905 1.00 83.69 171 VAL A C 1
ATOM 1384 O O . VAL A 1 171 ? 13.180 0.279 -9.769 1.00 83.69 171 VAL A O 1
ATOM 1387 N N . ASN A 1 172 ? 12.972 1.950 -11.256 1.00 82.12 172 ASN A N 1
ATOM 1388 C CA . ASN A 1 172 ? 13.487 3.047 -10.449 1.00 82.12 172 ASN A CA 1
ATOM 1389 C C . ASN A 1 172 ? 12.679 4.326 -10.744 1.00 82.12 172 ASN A C 1
ATOM 1391 O O . ASN A 1 172 ? 13.085 5.199 -11.512 1.00 82.12 172 ASN A O 1
ATOM 1395 N N . ARG A 1 173 ? 11.488 4.413 -10.135 1.00 75.00 173 ARG A N 1
ATOM 1396 C CA . ARG A 1 173 ? 10.488 5.472 -10.390 1.00 75.00 173 ARG A CA 1
ATOM 1397 C C . ARG A 1 173 ? 10.935 6.882 -10.009 1.00 75.00 173 ARG A C 1
ATOM 1399 O O . ARG A 1 173 ? 10.347 7.843 -10.489 1.00 75.00 173 ARG A O 1
ATOM 1406 N N . SER A 1 174 ? 11.907 7.007 -9.112 1.00 66.19 174 SER A N 1
ATOM 1407 C CA . SER A 1 174 ? 12.256 8.283 -8.471 1.00 66.19 174 SER A CA 1
ATOM 1408 C C . SER A 1 174 ? 13.750 8.591 -8.508 1.00 66.19 174 SER A C 1
ATOM 1410 O O . SER A 1 174 ? 14.166 9.621 -7.985 1.00 66.19 174 SER A O 1
ATOM 1412 N N . GLY A 1 175 ? 14.559 7.695 -9.072 1.00 72.19 175 GLY A N 1
ATOM 1413 C CA . GLY A 1 175 ? 16.002 7.864 -9.155 1.00 72.19 175 GLY A CA 1
ATOM 1414 C C . GLY A 1 175 ? 16.462 8.323 -10.532 1.00 72.19 175 GLY A C 1
ATOM 1415 O O . GLY A 1 175 ? 15.719 8.287 -11.512 1.00 72.19 175 GLY A O 1
ATOM 1416 N N . ASP A 1 176 ? 17.724 8.738 -10.584 1.00 81.88 176 ASP A N 1
ATOM 1417 C CA . ASP A 1 176 ? 18.396 9.053 -11.836 1.00 81.88 176 ASP A CA 1
ATOM 1418 C C . ASP A 1 176 ? 18.618 7.769 -12.649 1.00 81.88 176 ASP A C 1
ATOM 1420 O O . ASP A 1 176 ? 19.352 6.865 -12.241 1.00 81.88 176 ASP A O 1
ATOM 1424 N N . ASN A 1 177 ? 17.934 7.684 -13.788 1.00 88.44 177 ASN A N 1
ATOM 1425 C CA . ASN A 1 177 ? 17.996 6.549 -14.703 1.00 88.44 177 ASN A CA 1
ATOM 1426 C C . ASN A 1 177 ? 18.997 6.766 -15.840 1.00 88.44 177 ASN A C 1
ATOM 1428 O O . ASN A 1 177 ? 19.258 5.829 -16.594 1.00 88.44 177 ASN A O 1
ATOM 1432 N N . GLU A 1 178 ? 19.570 7.964 -15.976 1.00 90.38 178 GLU A N 1
ATOM 1433 C CA . GLU A 1 178 ? 20.429 8.324 -17.104 1.00 90.38 178 GLU A CA 1
ATOM 1434 C C . GLU A 1 178 ? 21.702 7.454 -17.195 1.00 90.38 178 GLU A C 1
ATOM 1436 O O . GLU A 1 178 ? 21.973 6.913 -18.276 1.00 90.38 178 GLU A O 1
ATOM 1441 N N . PRO A 1 179 ? 22.461 7.204 -16.105 1.00 91.69 179 PRO A N 1
ATOM 1442 C CA . PRO A 1 179 ? 23.658 6.364 -16.179 1.00 91.69 179 PRO A CA 1
ATOM 1443 C C . PRO A 1 179 ? 23.345 4.939 -16.643 1.00 91.69 179 PRO A C 1
ATOM 1445 O O . PRO A 1 179 ? 24.066 4.358 -17.462 1.00 91.69 179 PRO A O 1
ATOM 1448 N N . GLU A 1 180 ? 22.243 4.385 -16.144 1.00 91.56 180 GLU A N 1
ATOM 1449 C CA . GLU A 1 180 ? 21.827 3.023 -16.445 1.00 91.56 180 GLU A CA 1
ATOM 1450 C C . GLU A 1 180 ? 21.227 2.917 -17.850 1.00 91.56 180 GLU A C 1
ATOM 1452 O O . GLU A 1 180 ? 21.536 1.974 -18.579 1.00 91.56 180 GLU A O 1
ATOM 1457 N N . PHE A 1 181 ? 20.479 3.930 -18.295 1.00 94.62 181 PHE A N 1
ATOM 1458 C CA . PHE A 1 181 ? 20.030 4.050 -19.680 1.00 94.62 181 PHE A CA 1
ATOM 1459 C C . PHE A 1 181 ? 21.219 3.959 -20.637 1.00 94.62 181 PHE A C 1
ATOM 1461 O O . PHE A 1 181 ? 21.222 3.141 -21.563 1.00 94.62 181 PHE A O 1
ATOM 1468 N N . PHE A 1 182 ? 22.267 4.748 -20.385 1.00 95.56 182 PHE A N 1
ATOM 1469 C CA . PHE A 1 182 ? 23.447 4.749 -21.239 1.00 95.56 182 PHE A CA 1
ATOM 1470 C C . PHE A 1 182 ? 24.243 3.443 -21.163 1.00 95.56 182 PHE A C 1
ATOM 1472 O O . PHE A 1 182 ? 24.815 3.018 -22.170 1.00 95.56 182 PHE A O 1
ATOM 1479 N N . ARG A 1 183 ? 24.276 2.769 -20.008 1.00 94.94 183 ARG A N 1
ATOM 1480 C CA . ARG A 1 183 ? 24.873 1.431 -19.896 1.00 94.94 183 ARG A CA 1
ATOM 1481 C C . ARG A 1 183 ? 24.131 0.425 -20.780 1.00 94.94 183 ARG A C 1
ATOM 1483 O O . ARG A 1 183 ? 24.764 -0.300 -21.547 1.00 94.94 183 ARG A O 1
ATOM 1490 N N . GLN A 1 184 ? 22.803 0.420 -20.714 1.00 95.06 184 GLN A N 1
ATOM 1491 C CA . GLN A 1 184 ? 21.950 -0.527 -21.432 1.00 95.06 184 GLN A CA 1
ATOM 1492 C C . GLN A 1 184 ? 21.943 -0.295 -22.939 1.00 95.06 184 GLN A C 1
ATOM 1494 O O . GLN A 1 184 ? 22.105 -1.239 -23.712 1.00 95.06 184 GLN A O 1
ATOM 1499 N N . ILE A 1 185 ? 21.824 0.959 -23.381 1.00 95.19 185 ILE A N 1
ATOM 1500 C CA . ILE A 1 185 ? 21.804 1.268 -24.813 1.00 95.19 185 ILE A CA 1
ATOM 1501 C C . ILE A 1 185 ? 23.151 0.951 -25.478 1.00 95.19 185 ILE A C 1
ATOM 1503 O O . ILE A 1 185 ? 23.170 0.468 -26.606 1.00 95.19 185 ILE A O 1
ATOM 1507 N N . ARG A 1 186 ? 24.279 1.133 -24.771 1.00 96.00 186 ARG A N 1
ATOM 1508 C CA . ARG A 1 186 ? 25.613 0.736 -25.258 1.00 96.00 186 ARG A CA 1
ATOM 1509 C C . ARG A 1 186 ? 25.778 -0.781 -25.323 1.00 96.00 186 ARG A C 1
ATOM 1511 O O . ARG A 1 186 ? 26.422 -1.272 -26.247 1.00 96.00 186 ARG A O 1
ATOM 1518 N N . ARG A 1 187 ? 25.198 -1.515 -24.364 1.00 95.25 187 ARG A N 1
ATOM 1519 C CA . ARG A 1 187 ? 25.178 -2.987 -24.351 1.00 95.25 187 ARG A CA 1
ATOM 1520 C C . ARG A 1 187 ? 24.412 -3.541 -25.554 1.00 95.25 187 ARG A C 1
ATOM 1522 O O . ARG A 1 187 ? 24.888 -4.466 -26.202 1.00 95.25 187 ARG A O 1
ATOM 1529 N N . LEU A 1 188 ? 23.250 -2.963 -25.854 1.00 93.69 188 LEU A N 1
ATOM 1530 C CA . LEU A 1 188 ? 22.322 -3.475 -26.867 1.00 93.69 188 LEU A CA 1
ATOM 1531 C C . LEU A 1 188 ? 22.595 -2.955 -28.284 1.00 93.69 188 LEU A C 1
ATOM 1533 O O . LEU A 1 188 ? 22.311 -3.655 -29.253 1.00 93.69 188 LEU A O 1
ATOM 1537 N N . LEU A 1 189 ? 23.148 -1.747 -28.424 1.00 94.00 189 LEU A N 1
ATOM 1538 C CA . LEU A 1 189 ? 23.441 -1.110 -29.711 1.00 94.00 189 LEU A CA 1
ATOM 1539 C C . LEU A 1 189 ? 24.906 -0.650 -29.790 1.00 94.00 189 LEU A C 1
ATOM 1541 O O . LEU A 1 189 ? 25.161 0.553 -29.890 1.00 94.00 189 LEU A O 1
ATOM 1545 N N . PRO A 1 190 ? 25.875 -1.583 -29.754 1.00 94.12 190 PRO A N 1
ATOM 1546 C CA . PRO A 1 190 ? 27.290 -1.238 -29.756 1.00 94.12 190 PRO A CA 1
ATOM 1547 C C . PRO A 1 190 ? 27.719 -0.553 -31.064 1.00 94.12 190 PRO A C 1
ATOM 1549 O O . PRO A 1 190 ? 27.127 -0.753 -32.124 1.00 94.12 190 PRO A O 1
ATOM 1552 N N . GLY A 1 191 ? 28.800 0.233 -30.997 1.00 92.69 191 GLY A N 1
ATOM 1553 C CA . GLY A 1 191 ? 29.437 0.842 -32.175 1.00 92.69 191 GLY A CA 1
ATOM 1554 C C . GLY A 1 191 ? 28.899 2.213 -32.599 1.00 92.69 191 GLY A C 1
ATOM 1555 O O . GLY A 1 191 ? 29.345 2.738 -33.615 1.00 92.69 191 GLY A O 1
ATOM 1556 N N . ARG A 1 192 ? 27.980 2.812 -31.833 1.00 94.19 192 ARG A N 1
ATOM 1557 C CA . ARG A 1 192 ? 27.507 4.189 -32.059 1.00 94.19 192 ARG A CA 1
ATOM 1558 C C . ARG A 1 192 ? 28.399 5.222 -31.375 1.00 94.19 192 ARG A C 1
ATOM 1560 O O . ARG A 1 192 ? 29.080 4.926 -30.392 1.00 94.19 192 ARG A O 1
ATOM 1567 N N . SER A 1 193 ? 28.366 6.445 -31.887 1.00 95.44 193 SER A N 1
ATOM 1568 C CA . SER A 1 193 ? 29.014 7.607 -31.281 1.00 95.44 193 SER A CA 1
ATOM 1569 C C . SER A 1 193 ? 28.250 8.121 -30.055 1.00 95.44 193 SER A C 1
ATOM 1571 O O . SER A 1 193 ? 27.049 7.898 -29.901 1.00 95.44 193 SER A O 1
ATOM 1573 N N . GLU A 1 194 ? 28.932 8.880 -29.195 1.00 94.81 194 GLU A N 1
ATOM 1574 C CA . GLU A 1 194 ? 28.299 9.478 -28.011 1.00 94.81 194 GLU A CA 1
ATOM 1575 C C . GLU A 1 194 ? 27.145 10.424 -28.382 1.00 94.81 194 GLU A C 1
ATOM 1577 O O . GLU A 1 194 ? 26.105 10.432 -27.728 1.00 94.81 194 GLU A O 1
ATOM 1582 N N . ALA A 1 195 ? 27.279 11.162 -29.489 1.00 95.25 195 ALA A N 1
ATOM 1583 C CA . ALA A 1 195 ? 26.229 12.044 -29.990 1.00 95.25 195 ALA A CA 1
ATOM 1584 C C . ALA A 1 195 ? 24.955 11.278 -30.392 1.00 95.25 195 ALA A C 1
ATOM 1586 O O . ALA A 1 195 ? 23.847 11.770 -30.175 1.00 95.25 195 ALA A O 1
ATOM 1587 N N . GLU A 1 196 ? 25.100 10.070 -30.944 1.00 95.50 196 GLU A N 1
ATOM 1588 C CA . GLU A 1 196 ? 23.968 9.211 -31.297 1.00 95.50 196 GLU A CA 1
ATOM 1589 C C . GLU A 1 196 ? 23.276 8.642 -30.058 1.00 95.50 196 GLU A C 1
ATOM 1591 O O . GLU A 1 196 ? 22.048 8.664 -29.996 1.00 95.50 196 GLU A O 1
ATOM 1596 N N . TYR A 1 197 ? 24.024 8.190 -29.044 1.00 96.12 197 TYR A N 1
ATOM 1597 C CA . TYR A 1 197 ? 23.412 7.745 -27.786 1.00 96.12 197 TYR A CA 1
ATOM 1598 C C . TYR A 1 197 ? 22.649 8.880 -27.100 1.00 96.12 197 TYR A C 1
ATOM 1600 O O . TYR A 1 197 ? 21.520 8.685 -26.655 1.00 96.12 197 TYR A O 1
ATOM 1608 N N . GLN A 1 198 ? 23.224 10.084 -27.074 1.00 95.62 198 GLN A N 1
ATOM 1609 C CA . GLN A 1 198 ? 22.569 11.283 -26.550 1.00 95.62 198 GLN A CA 1
ATOM 1610 C C . GLN A 1 198 ? 21.294 11.635 -27.332 1.00 95.62 198 GLN A C 1
ATOM 1612 O O . GLN A 1 198 ? 20.286 12.028 -26.746 1.00 95.62 198 GLN A O 1
ATOM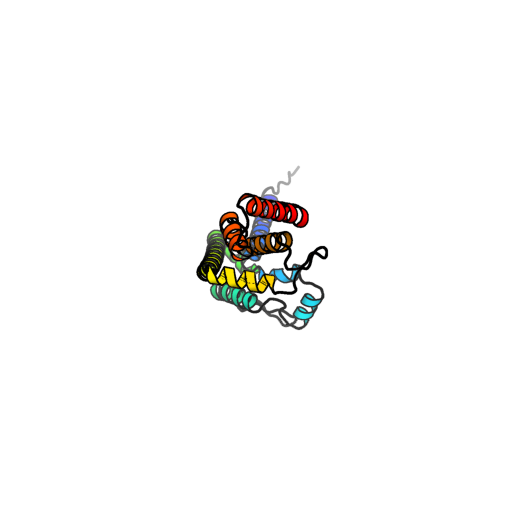 1617 N N . ALA A 1 199 ? 21.302 11.474 -28.659 1.00 96.00 199 ALA A N 1
ATOM 1618 C CA . ALA A 1 199 ? 20.112 11.681 -29.479 1.00 96.00 199 ALA A CA 1
ATOM 1619 C C . ALA A 1 199 ? 19.008 10.655 -29.171 1.00 96.00 199 ALA A C 1
ATOM 1621 O O . ALA A 1 199 ? 17.844 11.040 -29.079 1.00 96.00 199 ALA A O 1
ATOM 1622 N N . LEU A 1 200 ? 19.368 9.384 -28.959 1.00 95.88 200 LEU A N 1
ATOM 1623 C CA . LEU A 1 200 ? 18.430 8.334 -28.553 1.00 95.88 200 LEU A CA 1
ATOM 1624 C C . LEU A 1 200 ? 17.834 8.600 -27.167 1.00 95.88 200 LEU A C 1
ATOM 1626 O O . LEU A 1 200 ? 16.625 8.464 -27.004 1.00 95.88 200 LEU A O 1
ATOM 1630 N N . HIS A 1 201 ? 18.652 9.028 -26.200 1.00 94.88 201 HIS A N 1
ATOM 1631 C CA . HIS A 1 201 ? 18.180 9.405 -24.866 1.00 94.88 201 HIS A CA 1
ATOM 1632 C C . HIS A 1 201 ? 17.162 10.549 -24.934 1.00 94.88 201 HIS A C 1
ATOM 1634 O O . HIS A 1 201 ? 16.047 10.421 -24.433 1.00 94.88 201 HIS A O 1
ATOM 1640 N N . ARG A 1 202 ? 17.507 11.640 -25.635 1.00 94.44 202 ARG A N 1
ATOM 1641 C CA . ARG A 1 202 ? 16.603 12.786 -25.821 1.00 94.44 202 ARG A CA 1
ATOM 1642 C C . ARG A 1 202 ? 15.303 12.393 -26.511 1.00 94.44 202 ARG A C 1
ATOM 1644 O O . ARG A 1 202 ? 14.241 12.836 -26.094 1.00 94.44 202 ARG A O 1
ATOM 1651 N N . HIS A 1 203 ? 15.381 11.575 -27.559 1.00 93.00 203 HIS A N 1
ATOM 1652 C CA . HIS A 1 203 ? 14.191 11.108 -28.262 1.00 93.00 203 HIS A CA 1
ATOM 1653 C C . HIS A 1 203 ? 13.284 10.277 -27.344 1.00 93.00 203 HIS A C 1
ATOM 1655 O O . HIS A 1 203 ? 12.093 10.559 -27.260 1.00 93.00 203 HIS A O 1
ATOM 1661 N N . ALA A 1 204 ? 13.852 9.317 -26.609 1.00 91.00 204 ALA A N 1
ATOM 1662 C CA . ALA A 1 204 ? 13.110 8.495 -25.659 1.00 91.00 204 ALA A CA 1
ATOM 1663 C C . ALA A 1 204 ? 12.447 9.339 -24.559 1.00 91.00 204 ALA A C 1
ATOM 1665 O O . ALA A 1 204 ? 11.271 9.134 -24.276 1.00 91.00 204 ALA A O 1
ATOM 1666 N N . MET A 1 205 ? 13.168 10.307 -23.982 1.00 89.44 205 MET A N 1
ATOM 1667 C CA . MET A 1 205 ? 12.626 11.231 -22.979 1.00 89.44 205 MET A CA 1
ATOM 1668 C C . MET A 1 205 ? 11.472 12.069 -23.533 1.00 89.44 205 MET A C 1
ATOM 1670 O O . MET A 1 205 ? 10.444 12.195 -22.875 1.00 89.44 205 MET A O 1
ATOM 1674 N N . ASN A 1 206 ? 11.613 12.610 -24.746 1.00 89.19 206 ASN A N 1
ATOM 1675 C CA . ASN A 1 206 ? 10.561 13.403 -25.380 1.00 89.19 206 ASN A CA 1
ATOM 1676 C C . ASN A 1 206 ? 9.297 12.575 -25.633 1.00 89.19 206 ASN A C 1
ATOM 1678 O O . ASN A 1 206 ? 8.216 13.003 -25.248 1.00 89.19 206 ASN A O 1
ATOM 1682 N N . GLU A 1 207 ? 9.425 11.374 -26.203 1.00 85.12 207 GLU A N 1
ATOM 1683 C CA . GLU A 1 207 ? 8.275 10.483 -26.412 1.00 85.12 207 GLU A CA 1
ATOM 1684 C C . GLU A 1 207 ? 7.638 10.066 -25.075 1.00 85.12 207 GLU A C 1
ATOM 1686 O O . GLU A 1 207 ? 6.417 9.996 -24.968 1.00 85.12 207 GLU A O 1
ATOM 1691 N N . TRP A 1 208 ? 8.430 9.826 -24.022 1.00 82.00 208 TRP A N 1
ATOM 1692 C CA . TRP A 1 208 ? 7.889 9.529 -22.690 1.00 82.00 208 TRP A CA 1
ATOM 1693 C C . TRP A 1 208 ? 7.097 10.705 -22.109 1.00 82.00 208 TRP A C 1
ATOM 1695 O O . TRP A 1 208 ? 6.007 10.492 -21.577 1.00 82.00 208 TRP A O 1
ATOM 1705 N N . MET A 1 209 ? 7.601 11.934 -22.250 1.00 81.81 209 MET A N 1
ATOM 1706 C CA . MET A 1 209 ? 6.879 13.147 -21.850 1.00 81.81 209 MET A CA 1
ATOM 1707 C C . MET A 1 209 ? 5.596 13.345 -22.667 1.00 81.81 209 MET A C 1
ATOM 1709 O O . MET A 1 209 ? 4.570 13.703 -22.098 1.00 81.81 209 MET A O 1
ATOM 1713 N N . GLU A 1 210 ? 5.614 13.072 -23.974 1.00 80.62 210 GLU A N 1
ATOM 1714 C CA . GLU A 1 210 ? 4.422 13.171 -24.827 1.00 80.62 210 GLU A CA 1
ATOM 1715 C C . GLU A 1 210 ? 3.347 12.134 -24.471 1.00 80.62 210 GLU A C 1
ATOM 1717 O O . GLU A 1 210 ? 2.158 12.452 -24.484 1.00 80.62 210 GLU A O 1
ATOM 1722 N N . VAL A 1 211 ? 3.742 10.897 -24.153 1.00 73.19 211 VAL A N 1
ATOM 1723 C CA . VAL A 1 211 ? 2.796 9.804 -23.871 1.00 73.19 211 VAL A CA 1
ATOM 1724 C C . VAL A 1 211 ? 2.265 9.853 -22.437 1.00 73.19 211 VAL A C 1
ATOM 1726 O O . VAL A 1 211 ? 1.092 9.551 -22.217 1.00 73.19 211 VAL A O 1
ATOM 1729 N N . TYR A 1 212 ? 3.107 10.208 -21.464 1.00 69.50 212 TYR A N 1
ATOM 1730 C CA . TYR A 1 212 ? 2.783 10.066 -20.041 1.00 69.50 212 TYR A CA 1
ATOM 1731 C C . TYR A 1 212 ? 2.750 11.375 -19.252 1.00 69.50 212 TYR A C 1
ATOM 1733 O O . TYR A 1 212 ? 2.368 11.316 -18.090 1.00 69.50 212 TYR A O 1
ATOM 1741 N N . GLY A 1 213 ? 3.092 12.515 -19.868 1.00 54.25 213 GLY A N 1
ATOM 1742 C CA . GLY A 1 213 ? 2.851 13.870 -19.361 1.00 54.25 213 GLY A CA 1
ATOM 1743 C C . GLY A 1 213 ? 3.140 14.072 -17.872 1.00 54.25 213 GLY A C 1
ATOM 1744 O O . GLY A 1 213 ? 2.226 13.967 -17.056 1.00 54.25 213 GLY A O 1
ATOM 1745 N N . TYR A 1 214 ? 4.387 14.403 -17.537 1.00 47.72 214 TYR A N 1
ATOM 1746 C CA . TYR A 1 214 ? 4.735 14.991 -16.237 1.00 47.72 214 TYR A CA 1
ATOM 1747 C C . TYR A 1 214 ? 4.670 16.518 -16.295 1.00 47.72 214 TYR A C 1
ATOM 1749 O O . TYR A 1 214 ? 5.122 17.080 -17.320 1.00 47.72 214 TYR A O 1
#